Protein AF-A0A965PKG5-F1 (afdb_monomer)

Mean predicted aligned error: 12.5 Å

pLDDT: mean 90.23, std 9.36, range [43.97, 98.88]

Radius of gyration: 29.18 Å; Cα contacts (8 Å, |Δi|>4): 676; chains: 1; bounding box: 61×62×78 Å

Secondary structure (DSSP, 8-state):
------------SS-HHHHHHHHHHHHHTT--B--SPPPPPSSEEEEE--SGGGGGGHHHHHHHHHTT--EEEETTHHHHHHHTT---SEEEE----GGGGGG----TTSEEEEETTS-HHHHHHTTTSEEEEEEE--STT---STTS-EE---SSHHHHHHHHHHHTT--EEEEES---S-BTTB--TTS-BPPTTPPPEEEESSTTSPEEEE-HHHHHHHHHHHHHHHH-TT-EEEEESSSHHHHHHHHHHHHHHHHHHHHHHTTS----EEEE--S-TTSHHIIIIIIHHHTTTSEES-TTSSEEEEES--GGGHHHHHHHHHTTPEEEEE--S--TTSHHHHHHHHH-SEEE-S-HHHHTT-

Sequence (366 aa):
MSFLPLKVTGQCVADDNTLFEHMDAAIARGYPQVVHNQNTHTGPILLVASAPSVTEQIELIKKMQAAGAPVVAIKGAHDWLIDNGVIPDYALAIDPQEHRIAFYKPHKAVRYMIASQCHPAMFDNLEGCDVTIWHPYITKGQNRPTNVMLIGGGTTSGLRAISLFYVVGYRQFELFGFDSCNTGDTLRVNGDGLKDGDKLIEVRIDPDGETFHCNTAMALQAEHFQTYYDYLPDAVFNGHGHGLIQAIIRKREENMMTLGDLINTQAQQNDRVSFIHFGDHWSASWRYRAKIPAGDWATLNDFTAGTLVFAKPQAKELMDMAQAKARSARVIVDFCDDHFDWMHYAEALRIADVVTCPTQEMAKRI

Solvent-accessible surface area (backbone atoms only — not comparable to full-atom values): 20284 Å² total; per-residue (Å²): 136,84,88,72,84,86,79,70,88,85,77,73,96,62,55,71,67,60,35,48,53,21,27,54,58,45,57,74,70,66,57,54,63,54,48,69,74,44,71,74,50,87,61,52,36,36,43,32,33,31,21,58,52,31,74,84,38,53,69,58,52,51,53,44,41,76,73,69,31,51,34,31,19,35,40,53,20,36,49,57,33,44,77,71,75,41,80,40,51,28,34,40,50,62,57,59,49,68,89,62,42,77,34,54,79,77,52,79,82,28,35,34,47,33,29,24,32,21,24,66,65,46,56,64,67,43,65,96,45,50,53,34,33,35,40,65,56,84,57,92,86,68,74,72,75,70,95,47,42,66,46,52,67,61,91,43,65,67,46,35,46,53,43,51,44,41,38,63,10,42,34,35,38,38,35,32,12,54,22,44,41,54,64,79,61,46,56,26,72,76,69,49,52,72,57,95,86,68,68,70,44,84,44,58,91,43,100,86,49,69,78,37,45,12,44,70,69,27,46,36,38,52,54,50,54,61,53,45,60,73,77,39,72,79,52,46,76,44,58,54,67,71,32,50,42,28,50,52,45,51,52,50,51,52,51,50,50,52,50,48,49,54,57,52,63,30,65,62,87,40,93,46,39,11,28,34,58,92,66,54,87,82,40,64,62,34,40,69,55,26,54,59,74,27,59,92,82,32,43,71,66,44,89,81,38,29,28,39,36,29,30,51,76,50,69,80,47,50,60,57,50,51,53,35,48,74,31,73,24,47,36,31,35,29,48,77,68,89,62,71,86,39,70,51,49,55,50,43,59,74,68,35,78,41,78,48,59,91,44,74,76,57,58,76,77,109

Foldseek 3Di:
DDDDPQDADDDAPDDPVLLVVLLVLLVVVVAAEQFFFAAADPDEAEEAEFFPQLVVCLVVVVVVVVVVHAYEAEQQSQVVNVVSPHHGQEYEDDHQDPVSLVSDPDDQNYAYAYESSHHNVNVVSQPPHNYYYYYADRDPPDCPPDSGDHFYAAPDSSGSVVRVVVSHHYAEYEYGNLALADDPQAGGPSRDGDDPPQDWDWDAPDPPGDTGTHGSRSSRRLVRVVCCCVVRVSHHYHYDGHHSNNVVNVVVVVVVVVVVCLLVVLVPQDQAEEEEEDDDPVDPQCVPVHPVVCDVRHHYPPLPHLEYEDRCDDQVCLVSLVSSVSSNRAYEYENADQPCVDPSVVSSVVSHPHYHYDDPVSVVVD

Nearest PDB structures (foldseek):
  5mu5-assembly1_A  TM=6.353E-01  e=1.630E-09  Paramagnetospirillum magneticum AMB-1
  8sd5-assembly3_C  TM=6.600E-01  e=3.173E-06  Methanocaldococcus jannaschii
  8sd5-assembly1_A  TM=6.610E-01  e=1.377E-05  Methanocaldococcus jannaschii
  1c30-assembly1_A  TM=4.083E-01  e=2.645E-01  Escherichia coli
  8ofl-assembly1_A  TM=1.583E-01  e=3.938E+00  Listeria monocytogenes

Structure (mmCIF, N/CA/C/O backbone):
data_AF-A0A965PKG5-F1
#
_entry.id   AF-A0A965PKG5-F1
#
loop_
_atom_site.group_PDB
_atom_site.id
_atom_site.type_symbol
_atom_site.label_atom_id
_atom_site.label_alt_id
_atom_site.label_comp_id
_atom_site.label_asym_id
_atom_site.label_entity_id
_atom_site.label_seq_id
_atom_site.pdbx_PDB_ins_code
_atom_site.Cartn_x
_atom_site.Cartn_y
_atom_site.Cartn_z
_atom_site.occupancy
_atom_site.B_iso_or_equiv
_atom_site.auth_seq_id
_atom_site.auth_comp_id
_atom_site.auth_asym_id
_atom_site.auth_atom_id
_atom_site.pdbx_PDB_model_num
ATOM 1 N N . MET A 1 1 ? 10.517 -2.338 29.973 1.00 57.94 1 MET A N 1
ATOM 2 C CA . MET A 1 1 ? 11.006 -1.965 28.628 1.00 57.94 1 MET A CA 1
ATOM 3 C C . MET A 1 1 ? 10.206 -0.760 28.162 1.00 57.94 1 MET A C 1
ATOM 5 O O . MET A 1 1 ? 9.008 -0.742 28.409 1.00 57.94 1 MET A O 1
ATOM 9 N N . SER A 1 2 ? 10.842 0.256 27.580 1.00 73.38 2 SER A N 1
ATOM 10 C CA . SER A 1 2 ? 10.145 1.413 26.998 1.00 73.38 2 SER A CA 1
ATOM 11 C C . SER A 1 2 ? 9.912 1.170 25.510 1.00 73.38 2 SER A C 1
ATOM 13 O O . SER A 1 2 ? 10.877 0.943 24.782 1.00 73.38 2 SER A O 1
ATOM 15 N N . PHE A 1 3 ? 8.659 1.229 25.060 1.00 76.69 3 PHE A N 1
ATOM 16 C CA . PHE A 1 3 ? 8.340 1.225 23.634 1.00 76.69 3 PHE A CA 1
ATOM 17 C C . PHE A 1 3 ? 8.628 2.609 23.054 1.00 76.69 3 PHE A C 1
ATOM 19 O O . PHE A 1 3 ? 8.295 3.624 23.667 1.00 76.69 3 PHE A O 1
ATOM 26 N N . LEU A 1 4 ? 9.262 2.646 21.887 1.00 84.62 4 LEU A N 1
ATOM 27 C CA . LEU A 1 4 ? 9.499 3.871 21.133 1.00 84.62 4 LEU A CA 1
ATOM 28 C C . LEU A 1 4 ? 8.693 3.796 19.834 1.00 84.62 4 LEU A C 1
ATOM 30 O O . LEU A 1 4 ? 8.629 2.715 19.244 1.00 84.62 4 LEU A O 1
ATOM 34 N N . PRO A 1 5 ? 8.101 4.910 19.366 1.00 84.38 5 PRO A N 1
ATOM 35 C CA . PRO A 1 5 ? 7.512 4.953 18.036 1.00 84.38 5 PRO A CA 1
ATOM 36 C C . PRO A 1 5 ? 8.542 4.517 16.992 1.00 84.38 5 PRO A C 1
ATOM 38 O O . PRO A 1 5 ? 9.677 5.005 16.996 1.00 84.38 5 PRO A O 1
ATOM 41 N N . LEU A 1 6 ? 8.152 3.597 16.109 1.00 83.12 6 LEU A N 1
ATOM 42 C CA . LEU A 1 6 ? 9.004 3.183 15.003 1.00 83.12 6 LEU A CA 1
ATOM 43 C C . LEU A 1 6 ? 9.200 4.378 14.070 1.00 83.12 6 LEU A C 1
ATOM 45 O O . LEU A 1 6 ? 8.230 4.893 13.521 1.00 83.12 6 LEU A O 1
ATOM 49 N N . LYS A 1 7 ? 10.452 4.807 13.914 1.00 84.38 7 LYS A N 1
ATOM 50 C CA . LYS A 1 7 ? 10.837 5.847 12.967 1.00 84.38 7 LYS A CA 1
ATOM 51 C C . LYS A 1 7 ? 12.118 5.446 12.265 1.00 84.38 7 LYS A C 1
ATOM 53 O O . LYS A 1 7 ? 13.174 5.379 12.897 1.00 84.38 7 LYS A O 1
ATOM 58 N N . VAL A 1 8 ? 12.025 5.178 10.970 1.00 82.88 8 VAL A N 1
ATOM 59 C CA . VAL A 1 8 ? 13.152 4.749 10.147 1.00 82.88 8 VAL A CA 1
ATOM 60 C C . VAL A 1 8 ? 13.362 5.765 9.028 1.00 82.88 8 VAL A C 1
ATOM 62 O O . VAL A 1 8 ? 12.424 6.221 8.388 1.00 82.88 8 VAL A O 1
ATOM 65 N N . THR A 1 9 ? 14.617 6.122 8.761 1.00 82.12 9 THR A N 1
ATOM 66 C CA . THR A 1 9 ? 14.967 6.952 7.603 1.00 82.12 9 THR A CA 1
ATOM 67 C C . THR A 1 9 ? 15.702 6.082 6.598 1.00 82.12 9 THR A C 1
ATOM 69 O O . THR A 1 9 ? 16.783 5.574 6.889 1.00 82.12 9 THR A O 1
ATOM 72 N N . GLY A 1 10 ? 15.108 5.896 5.420 1.00 80.00 10 GLY A N 1
ATOM 73 C CA . GLY A 1 10 ? 15.742 5.206 4.300 1.00 80.00 10 GLY A CA 1
ATOM 74 C C . GLY A 1 10 ? 16.339 6.184 3.293 1.00 80.00 10 GLY A C 1
ATOM 75 O O . GLY A 1 10 ? 15.818 7.281 3.101 1.00 80.00 10 GLY A O 1
ATOM 76 N N . GLN A 1 11 ? 17.397 5.755 2.611 1.00 84.56 11 GLN A N 1
ATOM 77 C CA . GLN A 1 11 ? 17.950 6.426 1.437 1.00 84.56 11 GLN A CA 1
ATOM 78 C C . GLN A 1 11 ? 17.944 5.443 0.262 1.00 84.56 11 GLN A C 1
ATOM 80 O O . GLN A 1 11 ? 18.125 4.239 0.462 1.00 84.56 11 GLN A O 1
ATOM 85 N N . CYS A 1 12 ? 17.711 5.938 -0.956 1.00 86.81 12 CYS A N 1
ATOM 86 C CA . CYS A 1 12 ? 17.859 5.113 -2.152 1.00 86.81 12 CYS A CA 1
ATOM 87 C C . CYS A 1 12 ? 19.310 4.625 -2.283 1.00 86.81 12 CYS A C 1
ATOM 89 O O . CYS A 1 12 ? 20.252 5.317 -1.903 1.00 86.81 12 CYS A O 1
ATOM 91 N N . VAL A 1 13 ? 19.481 3.427 -2.838 1.00 90.12 13 VAL A N 1
ATOM 92 C CA . VAL A 1 13 ? 20.799 2.826 -3.089 1.00 90.12 13 VAL A CA 1
ATOM 93 C C . VAL A 1 13 ? 21.586 3.534 -4.195 1.00 90.12 13 VAL A C 1
ATOM 95 O O . VAL A 1 13 ? 22.804 3.407 -4.232 1.00 90.12 13 VAL A O 1
ATOM 98 N N . ALA A 1 14 ? 20.900 4.249 -5.090 1.00 93.38 14 ALA A N 1
ATOM 99 C CA . ALA A 1 14 ? 21.506 5.091 -6.115 1.00 93.38 14 ALA A CA 1
ATOM 100 C C . ALA A 1 14 ? 21.240 6.565 -5.793 1.00 93.38 14 ALA A C 1
ATOM 102 O O . ALA A 1 14 ? 20.186 6.900 -5.246 1.00 93.38 14 ALA A O 1
ATOM 103 N N . ASP A 1 15 ? 22.194 7.428 -6.130 1.00 95.31 15 ASP A N 1
ATOM 104 C CA . ASP A 1 15 ? 22.053 8.873 -5.987 1.00 95.31 15 ASP A CA 1
ATOM 105 C C . ASP A 1 15 ? 21.108 9.464 -7.046 1.00 95.31 15 ASP A C 1
ATOM 107 O O . ASP A 1 15 ? 20.856 8.865 -8.094 1.00 95.31 15 ASP A O 1
ATOM 111 N N . ASP A 1 16 ? 20.604 10.668 -6.773 1.00 95.25 16 ASP A N 1
ATOM 112 C CA . ASP A 1 16 ? 19.636 11.351 -7.630 1.00 95.25 16 ASP A CA 1
ATOM 113 C C . ASP A 1 16 ? 20.134 11.510 -9.077 1.00 95.25 16 ASP A C 1
ATOM 115 O O . ASP A 1 16 ? 19.340 11.332 -9.999 1.00 95.25 16 ASP A O 1
ATOM 119 N N . ASN A 1 17 ? 21.425 11.799 -9.312 1.00 95.56 17 ASN A N 1
ATOM 120 C CA . ASN A 1 17 ? 21.940 11.982 -10.675 1.00 95.56 17 ASN A CA 1
ATOM 121 C C . ASN A 1 17 ? 21.866 10.675 -11.460 1.00 95.56 17 ASN A C 1
ATOM 123 O O . ASN A 1 17 ? 21.313 10.675 -12.557 1.00 95.56 17 ASN A O 1
ATOM 127 N N . THR A 1 18 ? 22.313 9.569 -10.865 1.00 96.94 18 THR A N 1
ATOM 128 C CA . THR A 1 18 ? 22.196 8.232 -11.464 1.00 96.94 18 THR A CA 1
ATOM 129 C C . THR A 1 18 ? 20.735 7.895 -11.795 1.00 96.94 18 THR A C 1
ATOM 131 O O . THR A 1 18 ? 20.419 7.451 -12.900 1.00 96.94 18 THR A O 1
ATOM 134 N N . LEU A 1 19 ? 19.805 8.146 -10.864 1.00 96.62 19 LEU A N 1
ATOM 135 C CA . LEU A 1 19 ? 18.374 7.883 -11.079 1.00 96.62 19 LEU A CA 1
ATOM 136 C C . LEU A 1 19 ? 17.797 8.702 -12.236 1.00 96.62 19 LEU A C 1
ATOM 138 O O . LEU A 1 19 ? 16.950 8.217 -12.992 1.00 96.62 19 LEU A O 1
ATOM 142 N N . PHE A 1 20 ? 18.244 9.946 -12.374 1.00 96.69 20 PHE A N 1
ATOM 143 C CA . PHE A 1 20 ? 17.817 10.803 -13.461 1.00 96.69 20 PHE A CA 1
ATOM 144 C C . PHE A 1 20 ? 18.450 10.440 -14.808 1.00 96.69 20 PHE A C 1
ATOM 146 O O . PHE A 1 20 ? 17.759 10.501 -15.819 1.00 96.69 20 PHE A O 1
ATOM 153 N N . GLU A 1 21 ? 19.714 10.022 -14.843 1.00 97.06 21 GLU A N 1
ATOM 154 C CA . GLU A 1 21 ? 20.348 9.513 -16.066 1.00 97.06 21 GLU A CA 1
ATOM 155 C C . GLU A 1 21 ? 19.611 8.275 -16.591 1.00 97.06 21 GLU A C 1
ATOM 157 O O . GLU A 1 21 ? 19.322 8.173 -17.785 1.00 97.06 21 GLU A O 1
ATOM 162 N N . HIS A 1 22 ? 19.215 7.367 -15.694 1.00 97.69 22 HIS A N 1
ATOM 163 C CA . HIS A 1 22 ? 18.361 6.232 -16.043 1.00 97.69 22 HIS A CA 1
ATOM 164 C C . HIS A 1 22 ? 17.000 6.678 -16.587 1.00 97.69 22 HIS A C 1
ATOM 166 O O . HIS A 1 22 ? 16.544 6.156 -17.604 1.00 97.69 22 HIS A O 1
ATOM 172 N N . MET A 1 23 ? 16.375 7.673 -15.947 1.00 97.50 23 MET A N 1
ATOM 173 C CA . MET A 1 23 ? 15.109 8.253 -16.400 1.00 97.50 23 MET A CA 1
ATOM 174 C C . MET A 1 23 ? 15.207 8.811 -17.819 1.00 97.50 23 MET A C 1
ATOM 176 O O . MET A 1 23 ? 14.359 8.484 -18.650 1.00 97.50 23 MET A O 1
ATOM 180 N N . ASP A 1 24 ? 16.244 9.593 -18.107 1.00 96.56 24 ASP A N 1
ATOM 181 C CA . ASP A 1 24 ? 16.476 10.168 -19.430 1.00 96.56 24 ASP A CA 1
ATOM 182 C C . ASP A 1 24 ? 16.722 9.054 -20.472 1.00 96.56 24 ASP A C 1
ATOM 184 O O . ASP A 1 24 ? 16.142 9.073 -21.562 1.00 96.56 24 ASP A O 1
ATOM 188 N N . ALA A 1 25 ? 17.483 8.013 -20.111 1.00 97.38 25 ALA A N 1
ATOM 189 C CA . ALA A 1 25 ? 17.714 6.846 -20.964 1.00 97.38 25 ALA A CA 1
ATOM 190 C C . ALA A 1 25 ? 16.441 6.018 -21.229 1.00 97.38 25 ALA A C 1
ATOM 192 O O . ALA A 1 25 ? 16.268 5.486 -22.329 1.00 97.38 25 ALA A O 1
ATOM 193 N N . ALA A 1 26 ? 15.544 5.882 -20.251 1.00 97.44 26 ALA A N 1
ATOM 194 C CA . ALA A 1 26 ? 14.266 5.191 -20.418 1.00 97.44 26 ALA A CA 1
ATOM 195 C C . ALA A 1 26 ? 13.325 5.968 -21.351 1.00 97.44 26 ALA A C 1
ATOM 197 O O . ALA A 1 26 ? 12.697 5.379 -22.230 1.00 97.44 26 ALA A O 1
ATOM 198 N N . ILE A 1 27 ? 13.267 7.295 -21.206 1.00 96.75 27 ILE A N 1
ATOM 199 C CA . ILE A 1 27 ? 12.453 8.176 -22.057 1.00 96.75 27 ILE A CA 1
ATOM 200 C C . ILE A 1 27 ? 12.937 8.135 -23.507 1.00 96.75 27 ILE A C 1
ATOM 202 O O . ILE A 1 27 ? 12.117 8.042 -24.422 1.00 96.75 27 ILE A O 1
ATOM 206 N N . ALA A 1 28 ? 14.255 8.139 -23.726 1.00 97.31 28 ALA A N 1
ATOM 207 C CA . ALA A 1 28 ? 14.852 8.081 -25.060 1.00 97.31 28 ALA A CA 1
ATOM 208 C C . ALA A 1 28 ? 14.466 6.818 -25.857 1.00 97.31 28 ALA A C 1
ATOM 210 O O . ALA A 1 28 ? 14.543 6.829 -27.084 1.00 97.31 28 ALA A O 1
ATOM 211 N N . ARG A 1 29 ? 14.013 5.749 -25.185 1.00 97.00 29 ARG A N 1
ATOM 212 C CA . ARG A 1 29 ? 13.526 4.517 -25.833 1.00 97.00 29 ARG A CA 1
ATOM 213 C C . ARG A 1 29 ? 12.118 4.646 -26.427 1.00 97.00 29 ARG A C 1
ATOM 215 O O . ARG A 1 29 ? 11.713 3.781 -27.194 1.00 97.00 29 ARG A O 1
ATOM 222 N N . GLY A 1 30 ? 11.374 5.708 -26.107 1.00 96.19 30 GLY A N 1
ATOM 223 C CA . GLY A 1 30 ? 10.089 6.010 -26.748 1.00 96.19 30 GLY A CA 1
ATOM 224 C C . GLY A 1 30 ? 8.911 5.127 -26.319 1.00 96.19 30 GLY A C 1
ATOM 225 O O . GLY A 1 30 ? 7.927 5.038 -27.051 1.00 96.19 30 GLY A O 1
ATOM 226 N N . TYR A 1 31 ? 8.985 4.479 -25.152 1.00 97.25 31 TYR A N 1
ATOM 227 C CA . TYR A 1 31 ? 7.863 3.702 -24.619 1.00 97.25 31 TYR A CA 1
ATOM 228 C C . TYR A 1 31 ? 6.647 4.586 -24.287 1.00 97.25 31 TYR A C 1
ATOM 230 O O . TYR A 1 31 ? 6.818 5.752 -23.909 1.00 97.25 31 TYR A O 1
ATOM 238 N N . PRO A 1 32 ? 5.418 4.032 -24.352 1.00 96.50 32 PRO A N 1
ATOM 239 C CA . PRO A 1 32 ? 4.236 4.639 -23.746 1.00 96.50 32 PRO A CA 1
ATOM 240 C C . PRO A 1 32 ? 4.487 5.052 -22.293 1.00 96.50 32 PRO A C 1
ATOM 242 O O . PRO A 1 32 ? 5.186 4.355 -21.558 1.00 96.50 32 PRO A O 1
ATOM 245 N N . GLN A 1 33 ? 3.899 6.173 -21.872 1.00 96.38 33 GLN A N 1
ATOM 246 C CA . GLN A 1 33 ? 4.124 6.754 -20.546 1.00 96.38 33 GLN A CA 1
ATOM 247 C C . GLN A 1 33 ? 2.807 6.949 -19.793 1.00 96.38 33 GLN A C 1
ATOM 249 O O . GLN A 1 33 ? 1.786 7.308 -20.386 1.00 96.38 33 GLN A O 1
ATOM 254 N N . VAL A 1 34 ? 2.838 6.789 -18.470 1.00 95.31 34 VAL A N 1
ATOM 255 C CA . VAL A 1 34 ? 1.739 7.218 -17.593 1.00 95.31 34 VAL A CA 1
ATOM 256 C C . VAL A 1 34 ? 1.795 8.738 -17.440 1.00 95.31 34 VAL A C 1
ATOM 258 O O . VAL A 1 34 ? 2.600 9.279 -16.686 1.00 95.31 34 VAL A O 1
ATOM 261 N N . VAL A 1 35 ? 0.944 9.431 -18.193 1.00 90.69 35 VAL A N 1
ATOM 262 C CA . VAL A 1 35 ? 0.977 10.898 -18.325 1.00 90.69 35 VAL A CA 1
ATOM 263 C C . VAL A 1 35 ? 0.005 11.638 -17.402 1.00 90.69 35 VAL A C 1
ATOM 265 O O . VAL A 1 35 ? 0.299 12.757 -16.993 1.00 90.69 35 VAL A O 1
ATOM 268 N N . HIS A 1 36 ? -1.136 11.038 -17.060 1.00 87.88 36 HIS A N 1
ATOM 269 C CA . HIS A 1 36 ? -2.169 11.628 -16.203 1.00 87.88 36 HIS A CA 1
ATOM 270 C C . HIS A 1 36 ? -2.866 10.555 -15.361 1.00 87.88 36 HIS A C 1
ATOM 272 O O . HIS A 1 36 ? -2.755 9.360 -15.642 1.00 87.88 36 HIS A O 1
ATOM 278 N N . ASN A 1 37 ? -3.592 10.994 -14.332 1.00 87.19 37 ASN A N 1
ATOM 279 C CA . ASN A 1 37 ? -4.455 10.124 -13.545 1.00 87.19 37 ASN A CA 1
ATOM 280 C C . ASN A 1 37 ? -5.635 9.642 -14.390 1.00 87.19 37 ASN A C 1
ATOM 282 O O . ASN A 1 37 ? -6.224 10.407 -15.150 1.00 87.19 37 ASN A O 1
ATOM 286 N N . GLN A 1 38 ? -5.990 8.376 -14.237 1.00 90.31 38 GLN A N 1
ATOM 287 C CA . GLN A 1 38 ? -7.109 7.783 -14.955 1.00 90.31 38 GLN A CA 1
ATOM 288 C C . GLN A 1 38 ? -8.391 7.842 -14.123 1.00 90.31 38 GLN A C 1
ATOM 290 O O . GLN A 1 38 ? -8.366 8.039 -12.904 1.00 90.31 38 GLN A O 1
ATOM 295 N N . ASN A 1 39 ? -9.524 7.685 -14.809 1.00 89.88 39 ASN A N 1
ATOM 296 C CA . ASN A 1 39 ? -10.824 7.558 -14.161 1.00 89.88 39 ASN A CA 1
ATOM 297 C C . ASN A 1 39 ? -10.855 6.324 -13.262 1.00 89.88 39 ASN A C 1
ATOM 299 O O . ASN A 1 39 ? -10.178 5.331 -13.519 1.00 89.88 39 ASN A O 1
ATOM 303 N N . THR A 1 40 ? -11.686 6.384 -12.229 1.00 91.81 40 THR A N 1
ATOM 304 C CA . THR A 1 40 ? -11.819 5.306 -11.259 1.00 91.81 40 THR A CA 1
ATOM 305 C C . THR A 1 40 ? -12.294 4.009 -11.913 1.00 91.81 40 THR A C 1
ATOM 307 O O . THR A 1 40 ? -13.265 3.998 -12.673 1.00 91.81 40 THR A O 1
ATOM 310 N N . HIS A 1 41 ? -11.626 2.909 -11.582 1.00 88.44 41 HIS A N 1
ATOM 311 C CA . HIS A 1 41 ? -12.029 1.559 -11.951 1.00 88.44 41 HIS A CA 1
ATOM 312 C C . HIS A 1 41 ? -12.980 0.972 -10.908 1.00 88.44 41 HIS A C 1
ATOM 314 O O . HIS A 1 41 ? -12.870 1.242 -9.712 1.00 88.44 41 HIS A O 1
ATOM 320 N N . THR A 1 42 ? -13.903 0.127 -11.364 1.00 90.06 42 THR A N 1
ATOM 321 C CA . THR A 1 42 ? -14.729 -0.706 -10.488 1.00 90.06 42 THR A CA 1
ATOM 322 C C . THR A 1 42 ? -14.045 -2.045 -10.244 1.00 90.06 42 THR A C 1
ATOM 324 O O . THR A 1 42 ? -13.656 -2.708 -11.204 1.00 90.06 42 THR A O 1
ATOM 327 N N . GLY A 1 43 ? -13.986 -2.475 -8.986 1.00 94.00 43 GLY A N 1
ATOM 328 C CA . GLY A 1 43 ? -13.445 -3.777 -8.595 1.00 94.00 43 GLY A CA 1
ATOM 329 C C . GLY A 1 43 ? -11.994 -3.737 -8.096 1.00 94.00 43 GLY A C 1
ATOM 330 O O . GLY A 1 43 ? -11.347 -2.684 -8.126 1.00 94.00 43 GLY A O 1
ATOM 331 N N . PRO A 1 44 ? -11.501 -4.880 -7.588 1.00 98.00 44 PRO A N 1
ATOM 332 C CA . PRO A 1 44 ? -10.178 -4.985 -6.990 1.00 98.00 44 PRO A CA 1
ATOM 333 C C . PRO A 1 44 ? -9.054 -5.095 -8.019 1.00 98.00 44 PRO A C 1
ATOM 335 O O . PRO A 1 44 ? -9.243 -5.598 -9.127 1.00 98.00 44 PRO A O 1
ATOM 338 N N . ILE A 1 45 ? -7.854 -4.724 -7.576 1.00 98.75 45 ILE A N 1
ATOM 339 C CA . ILE A 1 45 ? -6.591 -5.147 -8.177 1.00 98.75 45 ILE A CA 1
ATOM 340 C C . ILE A 1 45 ? -5.763 -5.939 -7.167 1.00 98.75 45 ILE A C 1
ATOM 342 O O . ILE A 1 45 ? -5.680 -5.576 -5.991 1.00 98.75 45 ILE A O 1
ATOM 346 N N . LEU A 1 46 ? -5.139 -7.020 -7.632 1.00 98.81 46 LEU A N 1
ATOM 347 C CA . LEU A 1 46 ? -4.286 -7.871 -6.815 1.00 98.81 46 LEU A CA 1
ATOM 348 C C . LEU A 1 46 ? -2.841 -7.413 -6.950 1.00 98.81 46 LEU A C 1
ATOM 350 O O . LEU A 1 46 ? -2.241 -7.535 -8.016 1.00 98.81 46 LEU A O 1
ATOM 354 N N . LEU A 1 47 ? -2.266 -6.917 -5.860 1.00 98.75 47 LEU A N 1
ATOM 355 C CA . LEU A 1 47 ? -0.845 -6.614 -5.781 1.00 98.75 47 LEU A CA 1
ATOM 356 C C . LEU A 1 47 ? -0.135 -7.792 -5.124 1.00 98.75 47 LEU A C 1
ATOM 358 O O . LEU A 1 47 ? -0.313 -8.046 -3.933 1.00 98.75 47 LEU A O 1
ATOM 362 N N . VAL A 1 48 ? 0.687 -8.498 -5.897 1.00 98.62 48 VAL A N 1
ATOM 363 C CA . VAL A 1 48 ? 1.399 -9.688 -5.434 1.00 98.62 48 VAL A CA 1
ATOM 364 C C . VAL A 1 48 ? 2.880 -9.372 -5.277 1.00 98.62 48 VAL A C 1
ATOM 366 O O . VAL A 1 48 ? 3.620 -9.214 -6.250 1.00 98.62 48 VAL A O 1
ATOM 369 N N . ALA A 1 49 ? 3.311 -9.257 -4.027 1.00 96.81 49 ALA A N 1
ATOM 370 C CA . ALA A 1 49 ? 4.703 -9.153 -3.629 1.00 96.81 49 ALA A CA 1
ATOM 371 C C . ALA A 1 49 ? 5.287 -10.538 -3.303 1.00 96.81 49 ALA A C 1
ATOM 373 O O . ALA A 1 49 ? 4.621 -11.565 -3.378 1.00 96.81 49 ALA A O 1
ATOM 374 N N . SER A 1 50 ? 6.587 -10.572 -3.016 1.00 93.81 50 SER A N 1
ATOM 375 C CA . SER A 1 50 ? 7.366 -11.810 -3.019 1.00 93.81 50 SER A CA 1
ATOM 376 C C . SER A 1 50 ? 7.606 -12.411 -1.632 1.00 93.81 50 SER A C 1
ATOM 378 O O . SER A 1 50 ? 8.520 -13.221 -1.523 1.00 93.81 50 SER A O 1
ATOM 380 N N . ALA A 1 51 ? 6.932 -11.966 -0.567 1.00 94.00 51 ALA A N 1
ATOM 381 C CA . ALA A 1 51 ? 7.181 -12.497 0.777 1.00 94.00 51 ALA A CA 1
ATOM 382 C C . ALA A 1 51 ? 6.591 -13.916 0.950 1.00 94.00 51 ALA A C 1
ATOM 384 O O . ALA A 1 51 ? 5.669 -14.267 0.211 1.00 94.00 51 ALA A O 1
ATOM 385 N N . PRO A 1 52 ? 7.111 -14.746 1.877 1.00 90.88 52 PRO A N 1
ATOM 386 C CA . PRO A 1 52 ? 6.795 -16.176 1.947 1.00 90.88 52 PRO A CA 1
ATOM 387 C C . PRO A 1 52 ? 5.307 -16.511 2.095 1.00 90.88 52 PRO A C 1
ATOM 389 O O . PRO A 1 52 ? 4.869 -17.527 1.547 1.00 90.88 52 PRO A O 1
ATOM 392 N N . SER A 1 53 ? 4.518 -15.662 2.769 1.00 93.69 53 SER A N 1
ATOM 393 C CA . SER A 1 53 ? 3.090 -15.934 3.003 1.00 93.69 53 SER A CA 1
ATOM 394 C C . SER A 1 53 ? 2.273 -16.100 1.715 1.00 93.69 53 SER A C 1
ATOM 396 O O . SER A 1 53 ? 1.236 -16.762 1.721 1.00 93.69 53 SER A O 1
ATOM 398 N N . VAL A 1 54 ? 2.753 -15.557 0.588 1.00 95.31 54 VAL A N 1
ATOM 399 C CA . VAL A 1 54 ? 2.073 -15.656 -0.714 1.00 95.31 54 VAL A CA 1
ATOM 400 C C . VAL A 1 54 ? 1.918 -17.101 -1.192 1.00 95.31 54 VAL A C 1
ATOM 402 O O . VAL A 1 54 ? 0.992 -17.415 -1.940 1.00 95.31 54 VAL A O 1
ATOM 405 N N . THR A 1 55 ? 2.794 -18.003 -0.740 1.00 94.00 55 THR A N 1
ATOM 406 C CA . THR A 1 55 ? 2.777 -19.413 -1.154 1.00 94.00 55 THR A CA 1
ATOM 407 C C . THR A 1 55 ? 1.493 -20.135 -0.757 1.00 94.00 55 THR A C 1
ATOM 409 O O . THR A 1 55 ? 1.006 -20.981 -1.504 1.00 94.00 55 THR A O 1
ATOM 412 N N . GLU A 1 56 ? 0.879 -19.733 0.354 1.00 95.00 56 GLU A N 1
ATOM 413 C CA . GLU A 1 56 ? -0.381 -20.294 0.853 1.00 95.00 56 GLU A CA 1
ATOM 414 C C . GLU A 1 56 ? -1.617 -19.697 0.153 1.00 95.00 56 GLU A C 1
ATOM 416 O O . GLU A 1 56 ? -2.749 -20.100 0.414 1.00 95.00 56 GLU A O 1
ATOM 421 N N . GLN A 1 57 ? -1.419 -18.726 -0.744 1.00 96.75 57 GLN A N 1
ATOM 422 C CA . GLN A 1 57 ? -2.483 -17.876 -1.287 1.00 96.75 57 GLN A CA 1
ATOM 423 C C . GLN A 1 57 ? -2.708 -18.065 -2.789 1.00 96.75 57 GLN A C 1
ATOM 425 O O . GLN A 1 57 ? -3.607 -17.445 -3.359 1.00 96.75 57 GLN A O 1
ATOM 430 N N . ILE A 1 58 ? -1.928 -18.931 -3.442 1.00 97.94 58 ILE A N 1
ATOM 431 C CA . ILE A 1 58 ? -1.947 -19.089 -4.901 1.00 97.94 58 ILE A CA 1
ATOM 432 C C . ILE A 1 58 ? -3.334 -19.442 -5.456 1.00 97.94 58 ILE A C 1
ATOM 434 O O . ILE A 1 58 ? -3.760 -18.887 -6.468 1.00 97.94 58 ILE A O 1
ATOM 438 N N . GLU A 1 59 ? -4.082 -20.308 -4.773 1.00 98.31 59 GLU A N 1
ATOM 439 C CA . GLU A 1 59 ? -5.422 -20.710 -5.215 1.00 98.31 59 GLU A CA 1
ATOM 440 C C . GLU A 1 59 ? -6.445 -19.576 -5.068 1.00 98.31 59 GLU A C 1
ATOM 442 O O . GLU A 1 59 ? -7.339 -19.430 -5.905 1.00 98.31 59 GLU A O 1
ATOM 447 N N . LEU A 1 60 ? -6.289 -18.714 -4.056 1.00 98.44 60 LEU A N 1
ATOM 448 C CA . LEU A 1 60 ? -7.112 -17.514 -3.917 1.00 98.44 60 LEU A CA 1
ATOM 449 C C . LEU A 1 60 ? -6.796 -16.501 -5.026 1.00 98.44 60 LEU A C 1
ATOM 451 O O . LEU A 1 60 ? -7.725 -15.973 -5.636 1.00 98.44 60 LEU A O 1
ATOM 455 N N . ILE A 1 61 ? -5.513 -16.297 -5.343 1.00 98.75 61 ILE A N 1
ATOM 456 C CA . ILE A 1 61 ? -5.078 -15.434 -6.453 1.00 98.75 61 ILE A CA 1
ATOM 457 C C . ILE A 1 61 ? -5.695 -15.919 -7.771 1.00 98.75 61 ILE A C 1
ATOM 459 O O . ILE A 1 61 ? -6.345 -15.133 -8.461 1.00 98.75 61 ILE A O 1
ATOM 463 N N . LYS A 1 62 ? -5.585 -17.218 -8.089 1.00 98.75 62 LYS A N 1
ATOM 464 C CA . LYS A 1 62 ? -6.208 -17.820 -9.284 1.00 98.75 62 LYS A CA 1
ATOM 465 C C . LYS A 1 62 ? -7.714 -17.590 -9.322 1.00 98.75 62 LYS A C 1
ATOM 467 O O . LYS A 1 62 ? -8.255 -17.200 -10.354 1.00 98.75 62 LYS A O 1
ATOM 472 N N . LYS A 1 63 ? -8.401 -17.813 -8.198 1.00 98.62 63 LYS A N 1
ATOM 473 C CA . LYS A 1 63 ? -9.853 -17.627 -8.091 1.00 98.62 63 LYS A CA 1
ATOM 474 C C . LYS A 1 63 ? -10.261 -16.178 -8.360 1.00 98.62 63 LYS A C 1
ATOM 476 O O . LYS A 1 63 ? -11.232 -15.945 -9.075 1.00 98.62 63 LYS A O 1
ATOM 481 N N . MET A 1 64 ? -9.549 -15.215 -7.784 1.00 98.62 64 MET A N 1
ATOM 482 C CA . MET A 1 64 ? -9.849 -13.792 -7.953 1.00 98.62 64 MET A CA 1
ATOM 483 C C . MET A 1 64 ? -9.516 -13.304 -9.365 1.00 98.62 64 MET A C 1
ATOM 485 O O . MET A 1 64 ? -10.314 -12.574 -9.951 1.00 98.62 64 MET A O 1
ATOM 489 N N . GLN A 1 65 ? -8.411 -13.776 -9.950 1.00 98.56 65 GLN A N 1
ATOM 490 C CA . GLN A 1 65 ? -8.085 -13.491 -11.346 1.00 98.56 65 GLN A CA 1
ATOM 491 C C . GLN A 1 65 ? -9.138 -14.064 -12.301 1.00 98.56 65 GLN A C 1
ATOM 493 O O . GLN A 1 65 ? -9.617 -13.361 -13.186 1.00 98.56 65 GLN A O 1
ATOM 498 N N . ALA A 1 66 ? -9.581 -15.306 -12.084 1.00 98.19 66 ALA A N 1
ATOM 499 C CA . ALA A 1 66 ? -10.659 -15.917 -12.863 1.00 98.19 66 ALA A CA 1
ATOM 500 C C . ALA A 1 66 ? -12.001 -15.170 -12.722 1.00 98.19 66 ALA A C 1
ATOM 502 O O . ALA A 1 66 ? -12.836 -15.232 -13.622 1.00 98.19 66 ALA A O 1
ATOM 503 N N . ALA A 1 67 ? -12.201 -14.442 -11.619 1.00 97.94 67 ALA A N 1
ATOM 504 C CA . ALA A 1 67 ? -13.343 -13.553 -11.417 1.00 97.94 67 ALA A CA 1
ATOM 505 C C . ALA A 1 67 ? -13.180 -12.170 -12.087 1.00 97.94 67 ALA A C 1
ATOM 507 O O . ALA A 1 67 ? -14.074 -11.333 -11.974 1.00 97.94 67 ALA A O 1
ATOM 508 N N . GLY A 1 68 ? -12.072 -11.931 -12.797 1.00 97.62 68 GLY A N 1
ATOM 509 C CA . GLY A 1 68 ? -11.816 -10.722 -13.583 1.00 97.62 68 GLY A CA 1
ATOM 510 C C . GLY A 1 68 ? -10.958 -9.662 -12.890 1.00 97.62 68 GLY A C 1
ATOM 511 O O . GLY A 1 68 ? -10.815 -8.571 -13.436 1.00 97.62 68 GLY A O 1
ATOM 512 N N . ALA A 1 69 ? -10.400 -9.945 -11.710 1.00 98.38 69 ALA A N 1
ATOM 513 C CA . ALA A 1 69 ? -9.530 -9.005 -11.008 1.00 98.38 69 ALA A CA 1
ATOM 514 C C . ALA A 1 69 ? -8.093 -9.047 -11.573 1.00 98.38 69 ALA A C 1
ATOM 516 O O . ALA A 1 69 ? -7.480 -10.118 -11.551 1.00 98.38 69 ALA A O 1
ATOM 517 N N . PRO A 1 70 ? -7.520 -7.924 -12.044 1.00 98.62 70 PRO A N 1
ATOM 518 C CA . PRO A 1 70 ? -6.174 -7.928 -12.612 1.00 98.62 70 PRO A CA 1
ATOM 519 C C . PRO A 1 70 ? -5.096 -8.233 -11.571 1.00 98.62 70 PRO A C 1
ATOM 521 O O . PRO A 1 70 ? -5.178 -7.787 -10.423 1.00 98.62 70 PRO A O 1
ATOM 524 N N . VAL A 1 71 ? -4.056 -8.952 -11.991 1.00 98.88 71 VAL A N 1
ATOM 525 C CA . VAL A 1 71 ? -2.921 -9.346 -11.149 1.00 98.88 71 VAL A CA 1
ATOM 526 C C . VAL A 1 71 ? -1.676 -8.545 -11.515 1.00 98.88 71 VAL A C 1
ATOM 528 O O . VAL A 1 71 ? -1.241 -8.516 -12.666 1.00 98.88 71 VAL A O 1
ATOM 531 N N . VAL A 1 72 ? -1.061 -7.933 -10.507 1.00 98.81 72 VAL A N 1
ATOM 532 C CA . VAL A 1 72 ? 0.207 -7.211 -10.611 1.00 98.81 72 VAL A CA 1
ATOM 533 C C . VAL A 1 72 ? 1.293 -8.004 -9.901 1.00 98.81 72 VAL A C 1
ATOM 535 O O . VAL A 1 72 ? 1.309 -8.101 -8.674 1.00 98.81 72 VAL A O 1
ATOM 538 N N . ALA A 1 73 ? 2.251 -8.512 -10.666 1.00 98.19 73 ALA A N 1
ATOM 539 C CA . ALA A 1 73 ? 3.469 -9.090 -10.130 1.00 98.19 73 ALA A CA 1
ATOM 540 C C . ALA A 1 73 ? 4.477 -7.998 -9.748 1.00 98.19 73 ALA A C 1
ATOM 542 O O . ALA A 1 73 ? 4.914 -7.206 -10.586 1.00 98.19 73 ALA A O 1
ATOM 543 N N . ILE A 1 74 ? 4.908 -7.968 -8.489 1.00 96.88 74 ILE A N 1
ATOM 544 C CA . ILE A 1 74 ? 5.917 -7.019 -8.015 1.00 96.88 74 ILE A CA 1
ATOM 545 C C . ILE A 1 74 ? 7.269 -7.732 -7.940 1.00 96.88 74 ILE A C 1
ATOM 547 O O . ILE A 1 74 ? 7.527 -8.522 -7.026 1.00 96.88 74 ILE A O 1
ATOM 551 N N . LYS A 1 75 ? 8.162 -7.411 -8.884 1.00 93.06 75 LYS A N 1
ATOM 552 C CA . LYS A 1 75 ? 9.539 -7.932 -8.953 1.00 93.06 75 LYS A CA 1
ATOM 553 C C . LYS A 1 75 ? 9.602 -9.459 -8.838 1.00 93.06 75 LYS A C 1
ATOM 555 O O . LYS A 1 75 ? 9.076 -10.156 -9.694 1.00 93.06 75 LYS A O 1
ATOM 560 N N . GLY A 1 76 ? 10.207 -9.978 -7.765 1.00 90.81 76 GLY A N 1
ATOM 561 C CA . GLY A 1 76 ? 10.441 -11.407 -7.546 1.00 90.81 76 GLY A CA 1
ATOM 562 C C . GLY A 1 76 ? 9.183 -12.275 -7.440 1.00 90.81 76 GLY A C 1
ATOM 563 O O . GLY A 1 76 ? 9.317 -13.488 -7.377 1.00 90.81 76 GLY A O 1
ATOM 564 N N . ALA A 1 77 ? 7.980 -11.692 -7.424 1.00 95.25 77 ALA A N 1
ATOM 565 C CA . ALA A 1 77 ? 6.736 -12.451 -7.546 1.00 95.25 77 ALA A CA 1
ATOM 566 C C . ALA A 1 77 ? 6.419 -12.880 -8.992 1.00 95.25 77 ALA A C 1
ATOM 568 O O . ALA A 1 77 ? 5.621 -13.787 -9.183 1.00 95.25 77 ALA A O 1
ATOM 569 N N . HIS A 1 78 ? 7.018 -12.243 -10.005 1.00 96.25 78 HIS A N 1
ATOM 570 C CA . HIS A 1 78 ? 6.677 -12.449 -11.418 1.00 96.25 78 HIS A CA 1
ATOM 571 C C . HIS A 1 78 ? 6.879 -13.886 -11.887 1.00 96.25 78 HIS A C 1
ATOM 573 O O . HIS A 1 78 ? 5.912 -14.553 -12.248 1.00 96.25 78 HIS A O 1
ATOM 579 N N . ASP A 1 79 ? 8.120 -14.370 -11.852 1.00 94.56 79 ASP A N 1
ATOM 580 C CA . ASP A 1 79 ? 8.429 -15.721 -12.317 1.00 94.56 79 ASP A CA 1
ATOM 581 C C . ASP A 1 79 ? 7.732 -16.769 -11.443 1.00 94.56 79 ASP A C 1
ATOM 583 O O . ASP A 1 79 ? 7.180 -17.732 -11.962 1.00 94.56 79 ASP A O 1
ATOM 587 N N . TRP A 1 80 ? 7.657 -16.529 -10.128 1.00 95.75 80 TRP A N 1
ATOM 588 C CA . TRP A 1 80 ? 6.961 -17.417 -9.198 1.00 95.75 80 TRP A CA 1
ATOM 589 C C . TRP A 1 80 ? 5.471 -17.573 -9.535 1.00 95.75 80 TRP A C 1
ATOM 591 O O . TRP A 1 80 ? 4.959 -18.691 -9.512 1.00 95.75 80 TRP A O 1
ATOM 601 N N . LEU A 1 81 ? 4.769 -16.487 -9.880 1.00 97.88 81 LEU A N 1
ATOM 602 C CA . LEU A 1 81 ? 3.366 -16.554 -10.298 1.00 97.88 81 LEU A CA 1
ATOM 603 C C . LEU A 1 81 ? 3.204 -17.385 -11.574 1.00 97.88 81 LEU A C 1
ATOM 605 O O . LEU A 1 81 ? 2.357 -18.281 -11.612 1.00 97.88 81 LEU A O 1
ATOM 609 N N . ILE A 1 82 ? 4.044 -17.132 -12.582 1.00 97.56 82 ILE A N 1
ATOM 610 C CA . ILE A 1 82 ? 3.997 -17.840 -13.868 1.00 97.56 82 ILE A CA 1
ATOM 611 C C . ILE A 1 82 ? 4.272 -19.333 -13.669 1.00 97.56 82 ILE A C 1
ATOM 613 O O . ILE A 1 82 ? 3.505 -20.164 -14.157 1.00 97.56 82 ILE A O 1
ATOM 617 N N . ASP A 1 83 ? 5.302 -19.675 -12.893 1.00 96.38 83 ASP A N 1
ATOM 618 C CA . ASP A 1 83 ? 5.667 -21.058 -12.569 1.00 96.38 83 ASP A CA 1
ATOM 619 C C . ASP A 1 83 ? 4.539 -21.792 -11.813 1.00 96.38 83 ASP A C 1
ATOM 621 O O . ASP A 1 83 ? 4.422 -23.015 -11.893 1.00 96.38 83 ASP A O 1
ATOM 625 N N . ASN A 1 84 ? 3.658 -21.052 -11.130 1.00 97.69 84 ASN A N 1
ATOM 626 C CA . ASN A 1 84 ? 2.487 -21.578 -10.425 1.00 97.69 84 ASN A CA 1
ATOM 627 C C . ASN A 1 84 ? 1.165 -21.445 -11.211 1.00 97.69 84 ASN A C 1
ATOM 629 O O . ASN A 1 84 ? 0.077 -21.659 -10.658 1.00 97.69 84 ASN A O 1
ATOM 633 N N . GLY A 1 85 ? 1.239 -21.141 -12.509 1.00 97.75 85 GLY A N 1
ATOM 634 C CA . GLY A 1 85 ? 0.092 -21.121 -13.418 1.00 97.75 85 GLY A CA 1
ATOM 635 C C . GLY A 1 85 ? -0.751 -19.846 -13.363 1.00 97.75 85 GLY A C 1
ATOM 636 O O . GLY A 1 85 ? -1.909 -19.876 -13.773 1.00 97.75 85 GLY A O 1
ATOM 637 N N . VAL A 1 86 ? -0.196 -18.741 -12.860 1.00 98.56 86 VAL A N 1
ATOM 638 C CA . VAL A 1 86 ? -0.813 -17.408 -12.876 1.00 98.56 86 VAL A CA 1
ATOM 639 C C . VAL A 1 86 ? 0.011 -16.505 -13.786 1.00 98.56 86 VAL A C 1
ATOM 641 O O . VAL A 1 86 ? 1.117 -16.100 -13.440 1.00 98.56 86 VAL A O 1
ATOM 644 N N . ILE A 1 87 ? -0.525 -16.165 -14.956 1.00 98.44 87 ILE A N 1
ATOM 645 C CA . ILE A 1 87 ? 0.092 -15.153 -15.820 1.00 98.44 87 ILE A CA 1
ATOM 646 C C . ILE A 1 87 ? -0.387 -13.787 -15.321 1.00 98.44 87 ILE A C 1
ATOM 648 O O . ILE A 1 87 ? -1.593 -13.539 -15.368 1.00 98.44 87 ILE A O 1
ATOM 652 N N . PRO A 1 88 ? 0.498 -12.910 -14.819 1.00 98.56 88 PRO A N 1
ATOM 653 C CA . PRO A 1 88 ? 0.081 -11.603 -14.334 1.00 98.56 88 PRO A CA 1
ATOM 654 C C . PRO A 1 88 ? -0.329 -10.690 -15.495 1.00 98.56 88 PRO A C 1
ATOM 656 O O . PRO A 1 88 ? 0.281 -10.710 -16.562 1.00 98.56 88 PRO A O 1
ATOM 659 N N . ASP A 1 89 ? -1.325 -9.838 -15.273 1.00 98.75 89 ASP A N 1
ATOM 660 C CA . ASP A 1 89 ? -1.719 -8.799 -16.229 1.00 98.75 89 ASP A CA 1
ATOM 661 C C . ASP A 1 89 ? -0.647 -7.704 -16.316 1.00 98.75 89 ASP A C 1
ATOM 663 O O . ASP A 1 89 ? -0.344 -7.186 -17.395 1.00 98.75 89 ASP A O 1
ATOM 667 N N . TYR A 1 90 ? -0.026 -7.393 -15.172 1.00 98.62 90 TYR A N 1
ATOM 668 C CA . TYR A 1 90 ? 1.029 -6.394 -15.067 1.00 98.62 90 TYR A CA 1
ATOM 669 C C . TYR A 1 90 ? 2.249 -6.896 -14.294 1.00 98.62 90 TYR A C 1
ATOM 671 O O . TYR A 1 90 ? 2.127 -7.663 -13.343 1.00 98.62 90 TYR A O 1
ATOM 679 N N . ALA A 1 91 ? 3.427 -6.369 -14.618 1.00 98.06 91 ALA A N 1
ATOM 680 C CA . ALA A 1 91 ? 4.641 -6.536 -13.822 1.00 98.06 91 ALA A CA 1
ATOM 681 C C . ALA A 1 91 ? 5.268 -5.183 -13.481 1.00 98.06 91 ALA A C 1
ATOM 683 O O . ALA A 1 91 ? 5.361 -4.318 -14.349 1.00 98.06 91 ALA A O 1
ATOM 684 N N . LEU A 1 92 ? 5.719 -4.989 -12.238 1.00 96.94 92 LEU A N 1
ATOM 685 C CA . LEU A 1 92 ? 6.222 -3.699 -11.755 1.00 96.94 92 LEU A CA 1
ATOM 686 C C . LEU A 1 92 ? 7.626 -3.780 -11.157 1.00 96.94 92 LEU A C 1
ATOM 688 O O . LEU A 1 92 ? 7.869 -4.510 -10.193 1.00 96.94 92 LEU A O 1
ATOM 692 N N . ALA A 1 93 ? 8.534 -2.947 -11.679 1.00 95.25 93 ALA A N 1
ATOM 693 C CA . ALA A 1 93 ? 9.887 -2.739 -11.157 1.00 95.25 93 ALA A CA 1
ATOM 694 C C . ALA A 1 93 ? 10.215 -1.248 -10.964 1.00 95.25 93 ALA A C 1
ATOM 696 O O . ALA A 1 93 ? 9.635 -0.377 -11.611 1.00 95.25 93 ALA A O 1
ATOM 697 N N . ILE A 1 94 ? 11.160 -0.978 -10.054 1.00 94.75 94 ILE A N 1
ATOM 698 C CA . ILE A 1 94 ? 11.664 0.372 -9.729 1.00 94.75 94 ILE A CA 1
ATOM 699 C C . ILE A 1 94 ? 13.172 0.386 -9.379 1.00 94.75 94 ILE A C 1
ATOM 701 O O . ILE A 1 94 ? 13.704 1.409 -8.953 1.00 94.75 94 ILE A O 1
ATOM 705 N N . ASP A 1 95 ? 13.889 -0.742 -9.499 1.00 92.06 95 ASP A N 1
ATOM 706 C CA . ASP A 1 95 ? 15.297 -0.802 -9.074 1.00 92.06 95 ASP A CA 1
ATOM 707 C C . ASP A 1 95 ? 16.237 -0.112 -10.055 1.00 92.06 95 ASP A C 1
ATOM 709 O O . ASP A 1 95 ? 16.245 -0.466 -11.236 1.00 92.06 95 ASP A O 1
ATOM 713 N N . PRO A 1 96 ? 17.124 0.762 -9.562 1.00 94.38 96 PRO A N 1
ATOM 714 C CA . PRO A 1 96 ? 18.196 1.325 -10.368 1.00 94.38 96 PRO A CA 1
ATOM 715 C C . PRO A 1 96 ? 19.414 0.393 -10.489 1.00 94.38 96 PRO A C 1
ATOM 717 O O . PRO A 1 96 ? 20.396 0.758 -11.118 1.00 94.38 96 PRO A O 1
ATOM 720 N N . GLN A 1 97 ? 19.403 -0.787 -9.863 1.00 92.31 97 GLN A N 1
ATOM 721 C CA . GLN A 1 97 ? 20.566 -1.678 -9.813 1.00 92.31 97 GLN A CA 1
ATOM 722 C C . GLN A 1 97 ? 20.514 -2.730 -10.924 1.00 92.31 97 GLN A C 1
ATOM 724 O O . GLN A 1 97 ? 19.523 -3.442 -11.049 1.00 92.31 97 GLN A O 1
ATOM 729 N N . GLU A 1 98 ? 21.604 -2.901 -11.669 1.00 90.50 98 GLU A N 1
ATOM 730 C CA . GLU A 1 98 ? 21.679 -3.843 -12.796 1.00 90.50 98 GLU A CA 1
ATOM 731 C C . GLU A 1 98 ? 21.389 -5.302 -12.401 1.00 90.50 98 GLU A C 1
ATOM 733 O O . GLU A 1 98 ? 20.595 -5.980 -13.040 1.00 90.50 98 GLU A O 1
ATOM 738 N N . HIS A 1 99 ? 21.936 -5.800 -11.289 1.00 84.00 99 HIS A N 1
ATOM 739 C CA . HIS A 1 99 ? 21.719 -7.198 -10.876 1.00 84.00 99 HIS A CA 1
ATOM 740 C C . HIS A 1 99 ? 20.244 -7.549 -10.583 1.00 84.00 99 HIS A C 1
ATOM 742 O O . HIS A 1 99 ? 19.905 -8.716 -10.399 1.00 84.00 99 HIS A O 1
ATOM 748 N N . ARG A 1 100 ? 19.356 -6.547 -10.524 1.00 79.69 100 ARG A N 1
ATOM 749 C CA . ARG A 1 100 ? 17.911 -6.699 -10.326 1.00 79.69 100 ARG A CA 1
ATOM 750 C C . ARG A 1 100 ? 17.149 -6.949 -11.640 1.00 79.69 100 ARG A C 1
ATOM 752 O O . ARG A 1 100 ? 15.941 -7.127 -11.609 1.00 79.69 100 ARG A O 1
ATOM 759 N N . ILE A 1 101 ? 17.827 -7.028 -12.787 1.00 73.44 101 ILE A N 1
ATOM 760 C CA . ILE A 1 101 ? 17.212 -7.333 -14.096 1.00 73.44 101 ILE A CA 1
ATOM 761 C C . ILE A 1 101 ? 16.645 -8.756 -14.155 1.00 73.44 101 ILE A C 1
ATOM 763 O O . ILE A 1 101 ? 15.619 -8.991 -14.791 1.00 73.44 101 ILE A O 1
ATOM 767 N N . ALA A 1 102 ? 17.273 -9.695 -13.442 1.00 69.56 102 ALA A N 1
ATOM 768 C CA . ALA A 1 102 ? 16.900 -11.109 -13.425 1.00 69.56 102 ALA A CA 1
ATOM 769 C C . ALA A 1 102 ? 15.548 -11.403 -12.744 1.00 69.56 102 ALA A C 1
ATOM 771 O O . ALA A 1 102 ? 15.188 -12.564 -12.586 1.00 69.56 102 ALA A O 1
ATOM 772 N N . PHE A 1 103 ? 14.796 -10.380 -12.322 1.00 70.12 103 PHE A N 1
ATOM 773 C CA . PHE A 1 103 ? 13.460 -10.581 -11.764 1.00 70.12 103 PHE A CA 1
ATOM 774 C C . PHE A 1 103 ? 12.452 -11.124 -12.763 1.00 70.12 103 PHE A C 1
ATOM 776 O O . PHE A 1 103 ? 11.472 -11.725 -12.329 1.00 70.12 103 PHE A O 1
ATOM 783 N N . TYR A 1 104 ? 12.667 -10.882 -14.057 1.00 83.25 104 TYR A N 1
ATOM 784 C CA . TYR A 1 104 ? 11.737 -11.298 -15.093 1.00 83.25 104 TYR A CA 1
ATOM 785 C C . TYR A 1 104 ? 12.434 -12.205 -16.089 1.00 83.25 104 TYR A C 1
ATOM 787 O O . TYR A 1 104 ? 13.351 -11.774 -16.791 1.00 83.25 104 TYR A O 1
ATOM 795 N N . LYS A 1 105 ? 11.908 -13.420 -16.227 1.00 92.00 105 LYS A N 1
ATOM 796 C CA . LYS A 1 105 ? 11.882 -14.127 -17.507 1.00 92.00 105 LYS A CA 1
ATOM 797 C C . LYS A 1 105 ? 10.738 -13.519 -18.324 1.00 92.00 105 LYS A C 1
ATOM 799 O O . LYS A 1 105 ? 9.578 -13.786 -18.006 1.00 92.00 105 LYS A O 1
ATOM 804 N N . PRO A 1 106 ? 11.015 -12.659 -19.321 1.00 94.12 106 PRO A N 1
ATOM 805 C CA . PRO A 1 106 ? 9.967 -11.883 -19.973 1.00 94.12 106 PRO A CA 1
ATOM 806 C C . PRO A 1 106 ? 8.887 -12.773 -20.595 1.00 94.12 106 PRO A C 1
ATOM 808 O O . PRO A 1 106 ? 9.186 -13.790 -21.221 1.00 94.12 106 PRO A O 1
ATOM 811 N N . HIS A 1 107 ? 7.628 -12.362 -20.469 1.00 96.50 107 HIS A N 1
ATOM 812 C CA . HIS A 1 107 ? 6.473 -13.091 -20.971 1.00 96.50 107 HIS A CA 1
ATOM 813 C C . HIS A 1 107 ? 5.579 -12.158 -21.795 1.00 96.50 107 HIS A C 1
ATOM 815 O O . HIS A 1 107 ? 5.139 -11.113 -21.324 1.00 96.50 107 HIS A O 1
ATOM 821 N N . LYS A 1 108 ? 5.285 -12.531 -23.048 1.00 97.06 108 LYS A N 1
ATOM 822 C CA . LYS A 1 108 ? 4.635 -11.637 -24.031 1.00 97.06 108 LYS A CA 1
ATOM 823 C C . LYS A 1 108 ? 3.193 -11.248 -23.696 1.00 97.06 108 LYS A C 1
ATOM 825 O O . LYS A 1 108 ? 2.700 -10.274 -24.248 1.00 97.06 108 LYS A O 1
ATOM 830 N N . ALA A 1 109 ? 2.530 -11.999 -22.819 1.00 97.94 109 ALA A N 1
ATOM 831 C CA . ALA A 1 109 ? 1.179 -11.677 -22.355 1.00 97.94 109 ALA A CA 1
ATOM 832 C C . ALA A 1 109 ? 1.145 -10.673 -21.186 1.00 97.94 109 ALA A C 1
ATOM 834 O O . ALA A 1 109 ? 0.061 -10.264 -20.788 1.00 97.94 109 ALA A O 1
ATOM 835 N N . VAL A 1 110 ? 2.300 -10.298 -20.627 1.00 98.50 110 VAL A N 1
ATOM 836 C CA . VAL A 1 110 ? 2.392 -9.415 -19.459 1.00 98.50 110 VAL A CA 1
ATOM 837 C C . VAL A 1 110 ? 2.676 -7.987 -19.916 1.00 98.50 110 VAL A C 1
ATOM 839 O O . VAL A 1 110 ? 3.568 -7.768 -20.741 1.00 98.50 110 VAL A O 1
ATOM 842 N N . ARG A 1 111 ? 1.971 -7.004 -19.342 1.00 98.50 111 ARG A N 1
ATOM 843 C CA . ARG A 1 111 ? 2.320 -5.586 -19.496 1.00 98.50 111 ARG A CA 1
ATOM 844 C C . ARG A 1 111 ? 3.293 -5.139 -18.408 1.00 98.50 111 ARG A C 1
ATOM 846 O O . ARG A 1 111 ? 2.997 -5.160 -17.217 1.00 98.50 111 ARG A O 1
ATOM 853 N N . TYR A 1 112 ? 4.456 -4.658 -18.806 1.00 98.25 112 TYR A N 1
ATOM 854 C CA . TYR A 1 112 ? 5.519 -4.239 -17.904 1.00 98.25 112 TYR A CA 1
ATOM 855 C C . TYR A 1 112 ? 5.398 -2.748 -17.572 1.00 98.25 112 TYR A C 1
ATOM 857 O O . TYR A 1 112 ? 5.679 -1.886 -18.399 1.00 98.25 112 TYR A O 1
ATOM 865 N N . MET A 1 113 ? 5.002 -2.448 -16.335 1.00 98.06 113 MET A N 1
ATOM 866 C CA . MET A 1 113 ? 4.887 -1.106 -15.760 1.00 98.06 113 MET A CA 1
ATOM 867 C C . MET A 1 113 ? 6.199 -0.722 -15.056 1.00 98.06 113 MET A C 1
ATOM 869 O O . MET A 1 113 ? 6.360 -0.896 -13.842 1.00 98.06 113 MET A O 1
ATOM 873 N N . ILE A 1 114 ? 7.173 -0.221 -15.816 1.00 97.81 114 ILE A N 1
ATOM 874 C CA . ILE A 1 114 ? 8.562 -0.063 -15.353 1.00 97.81 114 ILE A CA 1
ATOM 875 C C . ILE A 1 114 ? 8.856 1.393 -15.002 1.00 97.81 114 ILE A C 1
ATOM 877 O O . ILE A 1 114 ? 8.632 2.297 -15.805 1.00 97.81 114 ILE A O 1
ATOM 881 N N . ALA A 1 115 ? 9.371 1.640 -13.797 1.00 97.31 115 ALA A N 1
ATOM 882 C CA . ALA A 1 115 ? 9.745 2.993 -13.410 1.00 97.31 115 ALA A CA 1
ATOM 883 C C . ALA A 1 115 ? 10.887 3.492 -14.300 1.00 97.31 115 ALA A C 1
ATOM 885 O O . ALA A 1 115 ? 11.859 2.775 -14.529 1.00 97.31 115 ALA A O 1
ATOM 886 N N . SER A 1 116 ? 10.829 4.747 -14.738 1.00 97.56 116 SER A N 1
ATOM 887 C CA . SER A 1 116 ? 11.859 5.310 -15.614 1.00 97.56 116 SER A CA 1
ATOM 888 C C . SER A 1 116 ? 13.250 5.318 -14.972 1.00 97.56 116 SER A C 1
ATOM 890 O O . SER A 1 116 ? 14.240 5.279 -15.680 1.00 97.56 116 SER A O 1
ATOM 892 N N . GLN A 1 117 ? 13.343 5.323 -13.638 1.00 96.50 117 GLN A N 1
ATOM 893 C CA . GLN A 1 117 ? 14.626 5.269 -12.923 1.00 96.50 117 GLN A CA 1
ATOM 894 C C . GLN A 1 117 ? 15.300 3.882 -12.929 1.00 96.50 117 GLN A C 1
ATOM 896 O O . GLN A 1 117 ? 16.377 3.716 -12.348 1.00 96.50 117 GLN A O 1
ATOM 901 N N . CYS A 1 118 ? 14.639 2.859 -13.484 1.00 96.81 118 CYS A N 1
ATOM 902 C CA . CYS A 1 118 ? 15.213 1.525 -13.562 1.00 96.81 118 CYS A CA 1
ATOM 903 C C . CYS A 1 118 ? 16.497 1.515 -14.388 1.00 96.81 118 CYS A C 1
ATOM 905 O O . CYS A 1 118 ? 16.630 2.266 -15.351 1.00 96.81 118 CYS A O 1
ATOM 907 N N . HIS A 1 119 ? 17.424 0.628 -14.026 1.00 97.12 119 HIS A N 1
ATOM 908 C CA . HIS A 1 119 ? 18.670 0.468 -14.773 1.00 97.12 119 HIS A CA 1
ATOM 909 C C . HIS A 1 119 ? 18.392 0.223 -16.274 1.00 97.12 119 HIS A C 1
ATOM 911 O O . HIS A 1 119 ? 17.496 -0.570 -16.577 1.00 97.12 119 HIS A O 1
ATOM 917 N N . PRO A 1 120 ? 19.152 0.814 -17.220 1.00 96.56 120 PRO A N 1
ATOM 918 C CA . PRO A 1 120 ? 18.909 0.678 -18.660 1.00 96.56 120 PRO A CA 1
ATOM 919 C C . PRO A 1 120 ? 18.757 -0.769 -19.145 1.00 96.56 120 PRO A C 1
ATOM 921 O O . PRO A 1 120 ? 17.843 -1.066 -19.910 1.00 96.56 120 PRO A O 1
ATOM 924 N N . ALA A 1 121 ? 19.572 -1.684 -18.620 1.00 95.94 121 ALA A N 1
ATOM 925 C CA . ALA A 1 121 ? 19.516 -3.093 -19.006 1.00 95.94 121 ALA A CA 1
ATOM 926 C C . ALA A 1 121 ? 18.232 -3.836 -18.554 1.00 95.94 121 ALA A C 1
ATOM 928 O O . ALA A 1 121 ? 17.939 -4.919 -19.055 1.00 95.94 121 ALA A O 1
ATOM 929 N N . MET A 1 122 ? 17.395 -3.235 -17.694 1.00 95.81 122 MET A N 1
ATOM 930 C CA . MET A 1 122 ? 16.017 -3.699 -17.462 1.00 95.81 122 MET A CA 1
ATOM 931 C C . MET A 1 122 ? 15.180 -3.580 -18.738 1.00 95.81 122 MET A C 1
ATOM 933 O O . MET A 1 122 ? 14.423 -4.483 -19.079 1.00 95.81 122 MET A O 1
ATOM 937 N N . PHE A 1 123 ? 15.322 -2.467 -19.454 1.00 96.19 123 PHE A N 1
ATOM 938 C CA . PHE A 1 123 ? 14.599 -2.231 -20.699 1.00 96.19 123 PHE A CA 1
ATOM 939 C C . PHE A 1 123 ? 15.149 -3.096 -21.831 1.00 96.19 123 PHE A C 1
ATOM 941 O O . PHE A 1 123 ? 14.365 -3.608 -22.623 1.00 96.19 123 PHE A O 1
ATOM 948 N N . ASP A 1 124 ? 16.463 -3.325 -21.852 1.00 95.25 124 ASP A N 1
ATOM 949 C CA . ASP A 1 124 ? 17.096 -4.219 -22.827 1.00 95.25 124 ASP A CA 1
ATOM 950 C C . ASP A 1 124 ? 16.590 -5.668 -22.648 1.00 95.25 124 ASP A C 1
ATOM 952 O O . ASP A 1 124 ? 16.233 -6.329 -23.618 1.00 95.25 124 ASP A O 1
ATOM 956 N N . ASN A 1 125 ? 16.433 -6.140 -21.402 1.00 95.56 125 ASN A N 1
ATOM 957 C CA . ASN A 1 125 ? 15.829 -7.450 -21.112 1.00 95.56 125 ASN A CA 1
ATOM 958 C C . ASN A 1 125 ? 14.348 -7.544 -21.528 1.00 95.56 125 ASN A C 1
ATOM 960 O O . ASN A 1 125 ? 13.845 -8.632 -21.793 1.00 95.56 125 ASN A O 1
ATOM 964 N N . LEU A 1 126 ? 13.630 -6.420 -21.583 1.00 96.00 126 LEU A N 1
ATOM 965 C CA . LEU A 1 126 ? 12.210 -6.366 -21.946 1.00 96.00 126 LEU A CA 1
ATOM 966 C C . LEU A 1 126 ? 11.970 -6.023 -23.421 1.00 96.00 126 LEU A C 1
ATOM 968 O O . LEU A 1 126 ? 10.835 -5.723 -23.805 1.00 96.00 126 LEU A O 1
ATOM 972 N N . GLU A 1 127 ? 13.000 -6.087 -24.266 1.00 95.19 127 GLU A N 1
ATOM 973 C CA . GLU A 1 127 ? 12.871 -5.770 -25.684 1.00 95.19 127 GLU A CA 1
ATOM 974 C C . GLU A 1 127 ? 11.759 -6.599 -26.365 1.00 95.19 127 GLU A C 1
ATOM 976 O O . GLU A 1 127 ? 11.592 -7.814 -26.185 1.00 95.19 127 GLU A O 1
ATOM 981 N N . GLY A 1 128 ? 10.918 -5.900 -27.130 1.00 95.00 128 GLY A N 1
ATOM 982 C CA . GLY A 1 128 ? 9.760 -6.474 -27.811 1.00 95.00 128 GLY A CA 1
ATOM 983 C C . GLY A 1 128 ? 8.626 -6.945 -26.892 1.00 95.00 128 GLY A C 1
ATOM 984 O O . GLY A 1 128 ? 7.772 -7.703 -27.357 1.00 95.00 128 GLY A O 1
ATOM 985 N N . CYS A 1 129 ? 8.626 -6.606 -25.602 1.00 97.31 129 CYS A N 1
ATOM 986 C CA . CYS A 1 129 ? 7.479 -6.799 -24.707 1.00 97.31 129 CYS A CA 1
ATOM 987 C C . CYS A 1 129 ? 6.609 -5.530 -24.646 1.00 97.31 129 CYS A C 1
ATOM 989 O O . CYS A 1 129 ? 7.036 -4.456 -25.068 1.00 97.31 129 CYS A O 1
ATOM 991 N N . ASP A 1 130 ? 5.385 -5.649 -24.124 1.00 98.12 130 ASP A N 1
ATOM 992 C CA . ASP A 1 130 ? 4.517 -4.493 -23.872 1.00 98.12 130 ASP A CA 1
ATOM 993 C C . ASP A 1 130 ? 5.026 -3.748 -22.631 1.00 98.12 130 ASP A C 1
ATOM 995 O O . ASP A 1 130 ? 4.806 -4.187 -21.504 1.00 98.12 130 ASP A O 1
ATOM 999 N N . VAL A 1 131 ? 5.767 -2.658 -22.838 1.00 98.31 131 VAL A N 1
ATOM 1000 C CA . VAL A 1 131 ? 6.358 -1.844 -21.769 1.00 98.31 131 VAL A CA 1
ATOM 1001 C C . VAL A 1 131 ? 5.681 -0.480 -21.734 1.00 98.31 131 VAL A C 1
ATOM 1003 O O . VAL A 1 131 ? 5.620 0.222 -22.739 1.00 98.31 131 VAL A O 1
ATOM 1006 N N . THR A 1 132 ? 5.227 -0.077 -20.551 1.00 98.19 132 THR A N 1
ATOM 1007 C CA . THR A 1 132 ? 4.780 1.284 -20.244 1.00 98.19 132 THR A CA 1
ATOM 1008 C C . THR A 1 132 ? 5.630 1.830 -19.105 1.00 98.19 132 THR A C 1
ATOM 1010 O O . THR A 1 132 ? 5.757 1.196 -18.055 1.00 98.19 132 THR A O 1
ATOM 1013 N N . ILE A 1 133 ? 6.209 3.014 -19.294 1.00 98.06 133 ILE A N 1
ATOM 1014 C CA . ILE A 1 133 ? 7.022 3.663 -18.266 1.00 98.06 133 ILE A CA 1
ATOM 1015 C C . ILE A 1 133 ? 6.206 4.623 -17.407 1.00 98.06 133 ILE A C 1
ATOM 1017 O O . ILE A 1 133 ? 5.224 5.223 -17.843 1.00 98.06 133 ILE A O 1
ATOM 1021 N N . TRP A 1 134 ? 6.628 4.785 -16.161 1.00 97.81 134 TRP A N 1
ATOM 1022 C CA . TRP A 1 134 ? 6.073 5.773 -15.241 1.00 97.81 134 TRP A CA 1
ATOM 1023 C C . TRP A 1 134 ? 7.198 6.467 -14.476 1.00 97.81 134 TRP A C 1
ATOM 1025 O O . TRP A 1 134 ? 8.277 5.902 -14.288 1.00 97.81 134 TRP A O 1
ATOM 1035 N N . HIS A 1 135 ? 6.964 7.704 -14.046 1.00 97.25 135 HIS A N 1
ATOM 1036 C CA . HIS A 1 135 ? 8.030 8.560 -13.530 1.00 97.25 135 HIS A CA 1
ATOM 1037 C C . HIS A 1 135 ? 7.927 8.714 -12.015 1.00 97.25 135 HIS A C 1
ATOM 1039 O O . HIS A 1 135 ? 6.994 9.360 -11.536 1.00 97.25 135 HIS A O 1
ATOM 1045 N N . PRO A 1 136 ? 8.855 8.146 -11.228 1.00 95.56 136 PRO A N 1
ATOM 1046 C CA . PRO A 1 136 ? 8.858 8.366 -9.795 1.00 95.56 136 PRO A CA 1
ATOM 1047 C C . PRO A 1 136 ? 9.238 9.815 -9.465 1.00 95.56 136 PRO A C 1
ATOM 1049 O O . PRO A 1 136 ? 10.124 10.413 -10.082 1.00 95.56 136 PRO A O 1
ATOM 1052 N N . TYR A 1 137 ? 8.593 10.359 -8.437 1.00 94.31 137 TYR A N 1
ATOM 1053 C CA . TYR A 1 137 ? 9.117 11.506 -7.706 1.00 94.31 137 TYR A CA 1
ATOM 1054 C C . TYR A 1 137 ? 10.301 11.038 -6.848 1.00 94.31 137 TYR A C 1
ATOM 1056 O O . TYR A 1 137 ? 10.125 10.223 -5.932 1.00 94.31 137 TYR A O 1
ATOM 1064 N N . ILE A 1 138 ? 11.491 11.516 -7.202 1.00 92.31 138 ILE A N 1
ATOM 1065 C CA . ILE A 1 138 ? 12.798 11.172 -6.635 1.00 92.31 138 ILE A CA 1
ATOM 1066 C C . ILE A 1 138 ? 13.183 12.186 -5.559 1.00 92.31 138 ILE A C 1
ATOM 1068 O O . ILE A 1 138 ? 13.502 11.794 -4.440 1.00 92.31 138 ILE A O 1
ATOM 1072 N N . THR A 1 139 ? 13.121 13.484 -5.873 1.00 92.50 139 THR A N 1
ATOM 1073 C CA . THR A 1 139 ? 13.701 14.524 -5.011 1.00 92.50 139 THR A CA 1
ATOM 1074 C C . THR A 1 139 ? 12.849 15.785 -4.924 1.00 92.50 139 THR A C 1
ATOM 1076 O O . THR A 1 139 ? 12.062 16.107 -5.820 1.00 92.50 139 THR A O 1
ATOM 1079 N N . LYS A 1 140 ? 13.009 16.532 -3.825 1.00 91.44 140 LYS A N 1
ATOM 1080 C CA . LYS A 1 140 ? 12.245 17.760 -3.586 1.00 91.44 140 LYS A CA 1
ATOM 1081 C C . LYS A 1 140 ? 12.582 18.807 -4.648 1.00 91.44 140 LYS A C 1
ATOM 1083 O O . LYS A 1 140 ? 13.740 19.154 -4.839 1.00 91.44 140 LYS A O 1
ATOM 1088 N N . GLY A 1 141 ? 11.555 19.360 -5.288 1.00 88.88 141 GLY A N 1
ATOM 1089 C CA . GLY A 1 141 ? 11.729 20.358 -6.349 1.00 88.88 141 GLY A CA 1
ATOM 1090 C C . GLY A 1 141 ? 12.085 19.768 -7.716 1.00 88.88 141 GLY A C 1
ATOM 1091 O O . GLY A 1 141 ? 12.461 20.522 -8.610 1.00 88.88 141 GLY A O 1
ATOM 1092 N N . GLN A 1 142 ? 11.949 18.448 -7.895 1.00 91.94 142 GLN A N 1
ATOM 1093 C CA . GLN A 1 142 ? 12.093 17.800 -9.196 1.00 91.94 142 GLN A CA 1
ATOM 1094 C C . GLN A 1 142 ? 11.206 18.468 -10.254 1.00 91.94 142 GLN A C 1
ATOM 1096 O O . GLN A 1 142 ? 9.996 18.602 -10.079 1.00 91.94 142 GLN A O 1
ATOM 1101 N N . ASN A 1 143 ? 11.832 18.857 -11.363 1.00 86.75 143 ASN A N 1
ATOM 1102 C CA . ASN A 1 143 ? 11.211 19.537 -12.501 1.00 86.75 143 ASN A CA 1
ATOM 1103 C C . ASN A 1 143 ? 11.348 18.745 -13.818 1.00 86.75 143 ASN A C 1
ATOM 1105 O O . ASN A 1 143 ? 11.059 19.282 -14.886 1.00 86.75 143 ASN A O 1
ATOM 1109 N N . ARG A 1 144 ? 11.795 17.482 -13.739 1.00 88.88 144 ARG A N 1
ATOM 1110 C CA . ARG A 1 144 ? 11.924 16.555 -14.869 1.00 88.88 144 ARG A CA 1
ATOM 1111 C C . ARG A 1 144 ? 11.299 15.180 -14.560 1.00 88.88 144 ARG A C 1
ATOM 1113 O O . ARG A 1 144 ? 11.388 14.744 -13.411 1.00 88.88 144 ARG A O 1
ATOM 1120 N N . PRO A 1 145 ? 10.694 14.501 -15.548 1.00 90.44 145 PRO A N 1
ATOM 1121 C CA . PRO A 1 145 ? 10.421 15.014 -16.889 1.00 90.44 145 PRO A CA 1
ATOM 1122 C C . PRO A 1 145 ? 9.303 16.063 -16.823 1.00 90.44 145 PRO A C 1
ATOM 1124 O O . PRO A 1 145 ? 8.554 16.130 -15.848 1.00 90.44 145 PRO A O 1
ATOM 1127 N N . THR A 1 146 ? 9.212 16.925 -17.830 1.00 88.12 146 THR A N 1
ATOM 1128 C CA . THR A 1 146 ? 8.156 17.942 -17.902 1.00 88.12 146 THR A CA 1
ATOM 1129 C C . THR A 1 146 ? 6.899 17.367 -18.554 1.00 88.12 146 THR A C 1
ATOM 1131 O O . THR A 1 146 ? 6.977 16.433 -19.346 1.00 88.12 146 THR A O 1
ATOM 1134 N N . ASN A 1 147 ? 5.731 17.939 -18.242 1.00 84.75 147 ASN A N 1
ATOM 1135 C CA . ASN A 1 147 ? 4.434 17.571 -18.839 1.00 84.75 147 ASN A CA 1
ATOM 1136 C C . ASN A 1 147 ? 4.012 16.102 -18.649 1.00 84.75 147 ASN A C 1
ATOM 1138 O O . ASN A 1 147 ? 3.194 15.587 -19.409 1.00 84.75 147 ASN A O 1
ATOM 1142 N N . VAL A 1 148 ? 4.545 15.439 -17.625 1.00 88.12 148 VAL A N 1
ATOM 1143 C CA . VAL A 1 148 ? 4.167 14.080 -17.229 1.00 88.12 148 VAL A CA 1
ATOM 1144 C C . VAL A 1 148 ? 3.819 14.052 -15.749 1.00 88.12 148 VAL A C 1
ATOM 1146 O O . VAL A 1 148 ? 4.213 14.933 -14.979 1.00 88.12 148 VAL A O 1
ATOM 1149 N N . MET A 1 149 ? 3.095 13.020 -15.334 1.00 90.19 149 MET A N 1
ATOM 1150 C CA . MET A 1 149 ? 2.796 12.803 -13.929 1.00 90.19 149 MET A CA 1
ATOM 1151 C C . MET A 1 149 ? 4.016 12.230 -13.201 1.00 90.19 149 MET A C 1
ATOM 1153 O O . MET A 1 149 ? 4.502 11.150 -13.531 1.00 90.19 149 MET A O 1
ATOM 1157 N N . LEU A 1 150 ? 4.481 12.945 -12.172 1.00 94.62 150 LEU A N 1
ATOM 1158 C CA . LEU A 1 150 ? 5.454 12.428 -11.213 1.00 94.62 150 LEU A CA 1
ATOM 1159 C C . LEU A 1 150 ? 4.718 11.719 -10.077 1.00 94.62 150 LEU A C 1
ATOM 1161 O O . LEU A 1 150 ? 3.920 12.326 -9.364 1.00 94.62 150 LEU A O 1
ATOM 1165 N N . ILE A 1 151 ? 5.000 10.435 -9.897 1.00 94.38 151 ILE A N 1
ATOM 1166 C CA . ILE A 1 151 ? 4.304 9.574 -8.945 1.00 94.38 151 ILE A CA 1
ATOM 1167 C C . ILE A 1 151 ? 5.148 9.457 -7.677 1.00 94.38 151 ILE A C 1
ATOM 1169 O O . ILE A 1 151 ? 6.249 8.900 -7.679 1.00 94.38 151 ILE A O 1
ATOM 1173 N N . GLY A 1 152 ? 4.644 10.027 -6.584 1.00 90.81 152 GLY A N 1
ATOM 1174 C CA . GLY A 1 152 ? 5.242 9.934 -5.252 1.00 90.81 152 GLY A CA 1
ATOM 1175 C C . GLY A 1 152 ? 4.898 8.639 -4.513 1.00 90.81 152 GLY A C 1
ATOM 1176 O O . GLY A 1 152 ? 4.387 7.690 -5.101 1.00 90.81 152 GLY A O 1
ATOM 1177 N N . GLY A 1 153 ? 5.188 8.634 -3.211 1.00 84.94 153 GLY A N 1
ATOM 1178 C CA . GLY A 1 153 ? 4.769 7.596 -2.265 1.00 84.94 153 GLY A CA 1
ATOM 1179 C C . GLY A 1 153 ? 5.781 6.468 -2.066 1.00 84.94 153 GLY A C 1
ATOM 1180 O O . GLY A 1 153 ? 6.435 6.053 -3.002 1.00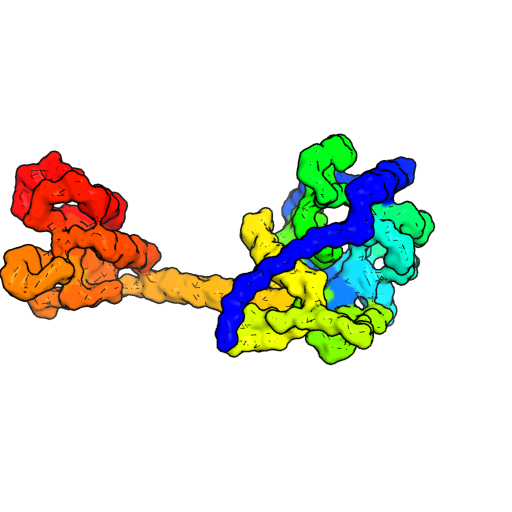 84.94 153 GLY A O 1
ATOM 1181 N N . GLY A 1 154 ? 5.878 5.933 -0.844 1.00 83.88 154 GLY A N 1
ATOM 1182 C CA . GLY A 1 154 ? 6.491 4.629 -0.554 1.00 83.88 154 GLY A CA 1
ATOM 1183 C C . GLY A 1 154 ? 8.012 4.489 -0.742 1.00 83.88 154 GLY A C 1
ATOM 1184 O O . GLY A 1 154 ? 8.637 5.034 -1.649 1.00 83.88 154 GLY A O 1
ATOM 1185 N N . THR A 1 155 ? 8.617 3.668 0.113 1.00 85.56 155 THR A N 1
ATOM 1186 C CA . THR A 1 155 ? 10.051 3.307 0.079 1.00 85.56 155 THR A CA 1
ATOM 1187 C C . THR A 1 155 ? 10.321 1.954 -0.562 1.00 85.56 155 THR A C 1
ATOM 1189 O O . THR A 1 155 ? 11.457 1.661 -0.925 1.00 85.56 155 THR A O 1
ATOM 1192 N N . THR A 1 156 ? 9.287 1.131 -0.735 1.00 92.38 156 THR A N 1
ATOM 1193 C CA . THR A 1 156 ? 9.389 -0.183 -1.368 1.00 92.38 156 THR A CA 1
ATOM 1194 C C . THR A 1 156 ? 8.552 -0.247 -2.632 1.00 92.38 156 THR A C 1
ATOM 1196 O O . THR A 1 156 ? 7.655 0.558 -2.875 1.00 92.38 156 THR A O 1
ATOM 1199 N N . SER A 1 157 ? 8.828 -1.255 -3.448 1.00 94.19 157 SER A N 1
ATOM 1200 C CA . SER A 1 157 ? 8.130 -1.473 -4.717 1.00 94.19 157 SER A CA 1
ATOM 1201 C C . SER A 1 157 ? 6.678 -1.866 -4.534 1.00 94.19 157 SER A C 1
ATOM 1203 O O . SER A 1 157 ? 5.860 -1.480 -5.355 1.00 94.19 157 SER A O 1
ATOM 1205 N N . GLY A 1 158 ? 6.353 -2.564 -3.442 1.00 96.12 158 GLY A N 1
ATOM 1206 C CA . GLY A 1 158 ? 4.964 -2.849 -3.098 1.00 96.12 158 GLY A CA 1
ATOM 1207 C C . GLY A 1 158 ? 4.176 -1.573 -2.815 1.00 96.12 158 GLY A C 1
ATOM 1208 O O . GLY A 1 158 ? 3.095 -1.391 -3.360 1.00 96.12 158 GLY A O 1
ATOM 1209 N N . LEU A 1 159 ? 4.744 -0.639 -2.046 1.00 96.31 159 LEU A N 1
ATOM 1210 C CA . LEU A 1 159 ? 4.092 0.650 -1.793 1.00 96.31 159 LEU A CA 1
ATOM 1211 C C . LEU A 1 159 ? 3.994 1.501 -3.065 1.00 96.31 159 LEU A C 1
ATOM 1213 O O . LEU A 1 159 ? 2.949 2.068 -3.360 1.00 96.31 159 LEU A O 1
ATOM 1217 N N . ARG A 1 160 ? 5.053 1.517 -3.880 1.00 96.25 160 ARG A N 1
ATOM 1218 C CA . ARG A 1 160 ? 5.044 2.202 -5.181 1.00 96.25 160 ARG A CA 1
ATOM 1219 C C . ARG A 1 160 ? 4.006 1.620 -6.143 1.00 96.25 160 ARG A C 1
ATOM 1221 O O . ARG A 1 160 ? 3.419 2.378 -6.909 1.00 96.25 160 ARG A O 1
ATOM 1228 N N . ALA A 1 161 ? 3.743 0.313 -6.078 1.00 97.75 161 ALA A N 1
ATOM 1229 C CA . ALA A 1 161 ? 2.659 -0.310 -6.828 1.00 97.75 161 ALA A CA 1
ATOM 1230 C C . ALA A 1 161 ? 1.294 0.231 -6.389 1.00 97.75 161 ALA A C 1
ATOM 1232 O O . ALA A 1 161 ? 0.503 0.597 -7.250 1.00 97.75 161 ALA A O 1
ATOM 1233 N N . ILE A 1 162 ? 1.045 0.392 -5.084 1.00 98.25 162 ILE A N 1
ATOM 1234 C CA . ILE A 1 162 ? -0.189 1.031 -4.600 1.00 98.25 162 ILE A CA 1
ATOM 1235 C C . ILE A 1 162 ? -0.339 2.436 -5.203 1.00 98.25 162 ILE A C 1
ATOM 1237 O O . ILE A 1 162 ? -1.374 2.738 -5.789 1.00 98.25 162 ILE A O 1
ATOM 1241 N N . SER A 1 163 ? 0.697 3.282 -5.132 1.00 97.00 163 SER A N 1
ATOM 1242 C CA . SER A 1 163 ? 0.631 4.644 -5.687 1.00 97.00 163 SER A CA 1
ATOM 1243 C C . SER A 1 163 ? 0.391 4.664 -7.196 1.00 97.00 163 SER A C 1
ATOM 1245 O O . SER A 1 163 ? -0.446 5.430 -7.670 1.00 97.00 163 SER A O 1
ATOM 1247 N N . LEU A 1 164 ? 1.095 3.821 -7.956 1.00 97.56 164 LEU A N 1
ATOM 1248 C CA . LEU A 1 164 ? 0.906 3.738 -9.402 1.00 97.56 164 LEU A CA 1
ATOM 1249 C C . LEU A 1 164 ? -0.511 3.276 -9.743 1.00 97.56 164 LEU A C 1
ATOM 1251 O O . LEU A 1 164 ? -1.183 3.910 -10.551 1.00 97.56 164 LEU A O 1
ATOM 1255 N N . PHE A 1 165 ? -0.979 2.190 -9.130 1.00 97.81 165 PHE A N 1
ATOM 1256 C CA . PHE A 1 165 ? -2.278 1.628 -9.477 1.00 97.81 165 PHE A CA 1
ATOM 1257 C C . PHE A 1 165 ? -3.453 2.453 -8.930 1.00 97.81 165 PHE A C 1
ATOM 1259 O O . PHE A 1 165 ? -4.541 2.429 -9.497 1.00 97.81 165 PHE A O 1
ATOM 1266 N N . TYR A 1 166 ? -3.221 3.290 -7.920 1.00 97.19 166 TYR A N 1
ATOM 1267 C CA . TYR A 1 166 ? -4.151 4.352 -7.547 1.00 97.19 166 TYR A CA 1
ATOM 1268 C C . TYR A 1 166 ? -4.262 5.434 -8.633 1.00 97.19 166 TYR A C 1
ATOM 1270 O O . TYR A 1 166 ? -5.368 5.853 -8.989 1.00 97.19 166 TYR A O 1
ATOM 1278 N N . VAL A 1 167 ? -3.121 5.863 -9.192 1.00 95.50 167 VAL A N 1
ATOM 1279 C CA . VAL A 1 167 ? -3.055 6.830 -10.303 1.00 95.50 167 VAL A CA 1
ATOM 1280 C C . VAL A 1 167 ? -3.742 6.289 -11.553 1.00 95.50 167 VAL A C 1
ATOM 1282 O O . VAL A 1 167 ? -4.441 7.043 -12.227 1.00 95.50 167 VAL A O 1
ATOM 1285 N N . VAL A 1 168 ? -3.605 4.992 -11.842 1.00 95.31 168 VAL A N 1
ATOM 1286 C CA . VAL A 1 168 ? -4.325 4.359 -12.958 1.00 95.31 168 VAL A CA 1
ATOM 1287 C C . VAL A 1 168 ? -5.779 4.013 -12.618 1.00 95.31 168 VAL A C 1
ATOM 1289 O O . VAL A 1 168 ? -6.431 3.376 -13.421 1.00 95.31 168 VAL A O 1
ATOM 1292 N N . GLY A 1 169 ? -6.316 4.454 -11.475 1.00 96.44 169 GLY A N 1
ATOM 1293 C CA . GLY A 1 169 ? -7.759 4.461 -11.215 1.00 96.44 169 GLY A CA 1
ATOM 1294 C C . GLY A 1 169 ? -8.272 3.418 -10.220 1.00 96.44 169 GLY A C 1
ATOM 1295 O O . GLY A 1 169 ? -9.446 3.471 -9.860 1.00 96.44 169 GLY A O 1
ATOM 1296 N N . TYR A 1 170 ? -7.447 2.496 -9.720 1.00 97.88 170 TYR A N 1
ATOM 1297 C CA . TYR A 1 170 ? -7.907 1.513 -8.733 1.00 97.88 170 TYR A CA 1
ATOM 1298 C C . TYR A 1 170 ? -8.070 2.130 -7.343 1.00 97.88 170 TYR A C 1
ATOM 1300 O O . TYR A 1 170 ? -7.351 3.055 -6.953 1.00 97.88 170 TYR A O 1
ATOM 1308 N N . ARG A 1 171 ? -9.043 1.608 -6.594 1.00 97.19 171 ARG A N 1
ATOM 1309 C CA . ARG A 1 171 ? -9.303 1.987 -5.197 1.00 97.19 171 ARG A CA 1
ATOM 1310 C C . ARG A 1 171 ? -9.326 0.804 -4.248 1.00 97.19 171 ARG A C 1
ATOM 1312 O O . ARG A 1 171 ? -8.983 0.982 -3.092 1.00 97.19 171 ARG A O 1
ATOM 1319 N N . GLN A 1 172 ? -9.661 -0.392 -4.718 1.00 98.19 172 GLN A N 1
ATOM 1320 C CA . GLN A 1 172 ? -9.626 -1.602 -3.905 1.00 98.19 172 GLN A CA 1
ATOM 1321 C C . GLN A 1 172 ? -8.349 -2.395 -4.202 1.00 98.19 172 GLN A C 1
ATOM 1323 O O . GLN A 1 172 ? -8.136 -2.832 -5.333 1.00 98.19 172 GLN A O 1
ATOM 1328 N N . PHE A 1 173 ? -7.510 -2.576 -3.185 1.00 98.69 173 PHE A N 1
ATOM 1329 C CA . PHE A 1 173 ? -6.210 -3.231 -3.283 1.00 98.69 173 PHE A CA 1
ATOM 1330 C C . PHE A 1 173 ? -6.180 -4.498 -2.439 1.00 98.69 173 PHE A C 1
ATOM 1332 O O . PHE A 1 173 ? -6.340 -4.454 -1.221 1.00 98.69 173 PHE A O 1
ATOM 1339 N N . GLU A 1 174 ? -5.903 -5.616 -3.092 1.00 98.75 174 GLU A N 1
ATOM 1340 C CA . GLU A 1 174 ? -5.756 -6.923 -2.465 1.00 98.75 174 GLU A CA 1
ATOM 1341 C C . GLU A 1 174 ? -4.257 -7.229 -2.376 1.00 98.75 174 GLU A C 1
ATOM 1343 O O . GLU A 1 174 ? -3.586 -7.410 -3.394 1.00 98.75 174 GLU A O 1
ATOM 1348 N N . LEU A 1 175 ? -3.703 -7.199 -1.165 1.00 98.62 175 LEU A N 1
ATOM 1349 C CA . LEU A 1 175 ? -2.264 -7.237 -0.912 1.00 98.62 175 LEU A CA 1
ATOM 1350 C C . LEU A 1 175 ? -1.820 -8.656 -0.536 1.00 98.62 175 LEU A C 1
ATOM 1352 O O . LEU A 1 175 ? -2.077 -9.120 0.575 1.00 98.62 175 LEU A O 1
ATOM 1356 N N . PHE A 1 176 ? -1.112 -9.321 -1.449 1.00 98.56 176 PHE A N 1
ATOM 1357 C CA . PHE A 1 176 ? -0.572 -10.675 -1.286 1.00 98.56 176 PHE A CA 1
ATOM 1358 C C . PHE A 1 176 ? 0.953 -10.631 -1.122 1.00 98.56 176 PHE A C 1
ATOM 1360 O O . PHE A 1 176 ? 1.636 -9.948 -1.884 1.00 98.56 176 PHE A O 1
ATOM 1367 N N . GLY A 1 177 ? 1.513 -11.335 -0.133 1.00 96.62 177 GLY A N 1
ATOM 1368 C CA . GLY A 1 177 ? 2.966 -11.346 0.114 1.00 96.62 177 GLY A CA 1
ATOM 1369 C C . GLY A 1 177 ? 3.551 -10.005 0.588 1.00 96.62 177 GLY A C 1
ATOM 1370 O O . GLY A 1 177 ? 4.711 -9.698 0.302 1.00 96.62 177 GLY A O 1
ATOM 1371 N N . PHE A 1 178 ? 2.753 -9.179 1.277 1.00 96.94 178 PHE A N 1
ATOM 1372 C CA . PHE A 1 178 ? 3.150 -7.876 1.840 1.00 96.94 178 PHE A CA 1
ATOM 1373 C C . PHE A 1 178 ? 3.667 -7.965 3.290 1.00 96.94 178 PHE A C 1
ATOM 1375 O O . PHE A 1 178 ? 3.562 -7.006 4.043 1.00 96.94 178 PHE A O 1
ATOM 1382 N N . ASP A 1 179 ? 4.268 -9.084 3.689 1.00 95.19 179 ASP A N 1
ATOM 1383 C CA . ASP A 1 179 ? 4.443 -9.461 5.102 1.00 95.19 179 ASP A CA 1
ATOM 1384 C C . ASP A 1 179 ? 5.160 -8.397 5.947 1.00 95.19 179 ASP A C 1
ATOM 1386 O O . ASP A 1 179 ? 4.766 -8.131 7.077 1.00 95.19 179 ASP A O 1
ATOM 1390 N N . SER A 1 180 ? 6.186 -7.734 5.398 1.00 94.62 180 SER A N 1
ATOM 1391 C CA . SER A 1 180 ? 7.034 -6.759 6.117 1.00 94.62 180 SER A CA 1
ATOM 1392 C C . SER A 1 180 ? 7.574 -7.278 7.453 1.00 94.62 180 SER A C 1
ATOM 1394 O O . SER A 1 180 ? 7.789 -6.511 8.386 1.00 94.62 180 SER A O 1
ATOM 1396 N N . CYS A 1 181 ? 7.812 -8.581 7.525 1.00 92.88 181 CYS A N 1
ATOM 1397 C CA . CYS A 1 181 ? 8.477 -9.270 8.615 1.00 92.88 181 CYS A CA 1
ATOM 1398 C C . CYS A 1 181 ? 9.069 -10.580 8.089 1.00 92.88 181 CYS A C 1
ATOM 1400 O O . CYS A 1 181 ? 8.744 -11.023 6.986 1.00 92.88 181 CYS A O 1
ATOM 1402 N N . ASN A 1 182 ? 9.932 -11.196 8.884 1.00 86.81 182 ASN A N 1
ATOM 1403 C CA . ASN A 1 182 ? 10.534 -12.483 8.572 1.00 86.81 182 ASN A CA 1
ATOM 1404 C C . ASN A 1 182 ? 9.649 -13.631 9.066 1.00 86.81 182 ASN A C 1
ATOM 1406 O O . ASN A 1 182 ? 9.082 -13.560 10.159 1.00 86.81 182 ASN A O 1
ATOM 1410 N N . THR A 1 183 ? 9.621 -14.721 8.302 1.00 77.31 183 THR A N 1
ATOM 1411 C CA . THR A 1 183 ? 9.046 -16.005 8.718 1.00 77.31 183 THR A CA 1
ATOM 1412 C C . THR A 1 183 ? 10.153 -17.052 8.656 1.00 77.31 183 THR A C 1
ATOM 1414 O O . THR A 1 183 ? 10.504 -17.544 7.583 1.00 77.31 183 THR A O 1
ATOM 1417 N N . GLY A 1 184 ? 10.761 -17.348 9.808 1.00 75.75 184 GLY A N 1
ATOM 1418 C CA . GLY A 1 184 ? 12.023 -18.093 9.847 1.00 75.75 184 GLY A CA 1
ATOM 1419 C C . GLY A 1 184 ? 13.130 -17.350 9.090 1.00 75.75 184 GLY A C 1
ATOM 1420 O O . GLY A 1 184 ? 13.218 -16.124 9.168 1.00 75.75 184 GLY A O 1
ATOM 1421 N N . ASP A 1 185 ? 13.935 -18.088 8.323 1.00 72.38 185 ASP A N 1
ATOM 1422 C CA . ASP A 1 185 ? 15.086 -17.532 7.591 1.00 72.38 185 ASP A CA 1
ATOM 1423 C C . ASP A 1 185 ? 14.755 -17.089 6.154 1.00 72.38 185 ASP A C 1
ATOM 1425 O O . ASP A 1 185 ? 15.602 -16.520 5.461 1.00 72.38 185 ASP A O 1
ATOM 1429 N N . THR A 1 186 ? 13.527 -17.336 5.684 1.00 73.50 186 THR A N 1
ATOM 1430 C CA . THR A 1 186 ? 13.124 -17.030 4.303 1.00 73.50 186 THR A CA 1
ATOM 1431 C C . THR A 1 186 ? 12.605 -15.598 4.209 1.00 73.50 186 THR A C 1
ATOM 1433 O O . THR A 1 186 ? 11.664 -15.226 4.908 1.00 73.50 186 THR A O 1
ATOM 1436 N N . LEU A 1 187 ? 13.186 -14.792 3.315 1.00 76.19 187 LEU A N 1
ATOM 1437 C CA . LEU A 1 187 ? 12.734 -13.419 3.061 1.00 76.19 187 LEU A CA 1
ATOM 1438 C C . LEU A 1 187 ? 11.798 -13.334 1.861 1.00 76.19 187 LEU A C 1
ATOM 1440 O O . LEU A 1 187 ? 10.951 -12.439 1.805 1.00 76.19 187 LEU A O 1
ATOM 1444 N N . ARG A 1 188 ? 11.991 -14.199 0.859 1.00 79.44 188 ARG A N 1
ATOM 1445 C CA . ARG A 1 188 ? 11.245 -14.139 -0.397 1.00 79.44 188 ARG A CA 1
ATOM 1446 C C . ARG A 1 188 ? 11.068 -15.503 -1.059 1.00 79.44 188 ARG A C 1
ATOM 1448 O O . ARG A 1 188 ? 11.917 -16.380 -0.944 1.00 79.44 188 ARG A O 1
ATOM 1455 N N . VAL A 1 189 ? 10.013 -15.631 -1.863 1.00 80.12 189 VAL A N 1
ATOM 1456 C CA . VAL A 1 189 ? 9.700 -16.844 -2.644 1.00 80.12 189 VAL A CA 1
ATOM 1457 C C . VAL A 1 189 ? 10.676 -17.148 -3.782 1.00 80.12 189 VAL A C 1
ATOM 1459 O O . VAL A 1 189 ? 10.680 -18.260 -4.297 1.00 80.12 189 VAL A O 1
ATOM 1462 N N . ASN A 1 190 ? 11.531 -16.195 -4.159 1.00 72.12 190 ASN A N 1
ATOM 1463 C CA . ASN A 1 190 ? 12.619 -16.423 -5.116 1.00 72.12 190 ASN A CA 1
ATOM 1464 C C . ASN A 1 190 ? 13.861 -17.076 -4.470 1.00 72.12 190 ASN A C 1
ATOM 1466 O O . ASN A 1 190 ? 14.864 -17.257 -5.156 1.00 72.12 190 ASN A O 1
ATOM 1470 N N . GLY A 1 191 ? 13.813 -17.398 -3.170 1.00 70.19 191 GLY A N 1
ATOM 1471 C CA . GLY A 1 191 ? 14.904 -18.037 -2.432 1.00 70.19 191 GLY A CA 1
ATOM 1472 C C . GLY A 1 191 ? 15.844 -17.075 -1.698 1.00 70.19 191 GLY A C 1
ATOM 1473 O O . GLY A 1 191 ? 16.784 -17.544 -1.059 1.00 70.19 191 GLY A O 1
ATOM 1474 N N . ASP A 1 192 ? 15.609 -15.756 -1.742 1.00 75.38 192 ASP A N 1
ATOM 1475 C CA . ASP A 1 192 ? 16.365 -14.816 -0.904 1.00 75.38 192 ASP A CA 1
ATOM 1476 C C . ASP A 1 192 ? 16.054 -15.073 0.586 1.00 75.38 192 ASP A C 1
ATOM 1478 O O . ASP A 1 192 ? 14.888 -15.156 0.990 1.00 75.38 192 ASP A O 1
ATOM 1482 N N . GLY A 1 193 ? 17.099 -15.148 1.412 1.00 77.75 193 GLY A N 1
ATOM 1483 C CA . GLY A 1 193 ? 17.015 -15.379 2.857 1.00 77.75 193 GLY A CA 1
ATOM 1484 C C . GLY A 1 193 ? 17.863 -14.400 3.669 1.00 77.75 193 GLY A C 1
ATOM 1485 O O . GLY A 1 193 ? 18.606 -13.588 3.105 1.00 77.75 193 GLY A O 1
ATOM 1486 N N . LEU A 1 194 ? 17.726 -14.468 4.994 1.00 75.88 194 LEU A N 1
ATOM 1487 C CA . LEU A 1 194 ? 18.571 -13.715 5.924 1.00 75.88 194 LEU A CA 1
ATOM 1488 C C . LEU A 1 194 ? 20.034 -14.149 5.792 1.00 75.88 194 LEU A C 1
ATOM 1490 O O . LEU A 1 194 ? 20.333 -15.323 5.573 1.00 75.88 194 LEU A O 1
ATOM 1494 N N . LYS A 1 195 ? 20.952 -13.191 5.924 1.00 78.38 195 LYS A N 1
ATOM 1495 C CA . LYS A 1 195 ? 22.395 -13.445 5.949 1.00 78.38 195 LYS A CA 1
ATOM 1496 C C . LYS A 1 195 ? 22.910 -13.407 7.383 1.00 78.38 195 LYS A C 1
ATOM 1498 O O . LYS A 1 195 ? 22.394 -12.667 8.221 1.00 78.38 195 LYS A O 1
ATOM 1503 N N . ASP A 1 196 ? 23.977 -14.159 7.648 1.00 75.00 196 ASP A N 1
ATOM 1504 C CA . ASP A 1 196 ? 24.654 -14.136 8.945 1.00 75.00 196 ASP A CA 1
ATOM 1505 C C . ASP A 1 196 ? 25.041 -12.701 9.339 1.00 75.00 196 ASP A C 1
ATOM 1507 O O . ASP A 1 196 ? 25.746 -11.999 8.609 1.00 75.00 196 ASP A O 1
ATOM 1511 N N . GLY A 1 197 ? 24.581 -12.268 10.515 1.00 75.81 197 GLY A N 1
ATOM 1512 C CA . GLY A 1 197 ? 24.836 -10.928 11.052 1.00 75.81 197 GLY A CA 1
ATOM 1513 C C . GLY A 1 197 ? 23.798 -9.862 10.683 1.00 75.81 197 GLY A C 1
ATOM 1514 O O . GLY A 1 197 ? 23.948 -8.717 11.121 1.00 75.81 197 GLY A O 1
ATOM 1515 N N . ASP A 1 198 ? 22.743 -10.209 9.936 1.00 79.12 198 ASP A N 1
ATOM 1516 C CA . ASP A 1 198 ? 21.635 -9.291 9.672 1.00 79.12 198 ASP A CA 1
ATOM 1517 C C . ASP A 1 198 ? 20.979 -8.837 10.984 1.00 79.12 198 ASP A C 1
ATOM 1519 O O . ASP A 1 198 ? 20.567 -9.633 11.831 1.00 79.12 198 ASP A O 1
ATOM 1523 N N . LYS A 1 199 ? 20.877 -7.517 11.162 1.00 82.75 199 LYS A N 1
ATOM 1524 C CA . LYS A 1 199 ? 20.235 -6.926 12.338 1.00 82.75 199 LYS A CA 1
ATOM 1525 C C . LYS A 1 199 ? 18.729 -6.882 12.141 1.00 82.75 199 LYS A C 1
ATOM 1527 O O . LYS A 1 199 ? 18.240 -6.256 11.198 1.00 82.75 199 LYS A O 1
ATOM 1532 N N . LEU A 1 200 ? 18.012 -7.491 13.078 1.00 89.38 200 LEU A N 1
ATOM 1533 C CA . LEU A 1 200 ? 16.559 -7.455 13.132 1.00 89.38 200 LEU A CA 1
ATOM 1534 C C . LEU A 1 200 ? 16.080 -6.412 14.141 1.00 89.38 200 LEU A C 1
ATOM 1536 O O . LEU A 1 200 ? 16.712 -6.159 15.165 1.00 89.38 200 LEU A O 1
ATOM 1540 N N . ILE A 1 201 ? 14.954 -5.800 13.809 1.00 90.12 201 ILE A N 1
ATOM 1541 C CA . ILE A 1 201 ? 14.196 -4.862 14.619 1.00 90.12 201 ILE A CA 1
ATOM 1542 C C . ILE A 1 201 ? 12.935 -5.598 15.057 1.00 90.12 201 ILE A C 1
ATOM 1544 O O . ILE A 1 201 ? 12.199 -6.123 14.219 1.00 90.12 201 ILE A O 1
ATOM 1548 N N . GLU A 1 202 ? 12.689 -5.629 16.361 1.00 92.31 202 GLU A N 1
ATOM 1549 C CA . GLU A 1 202 ? 11.421 -6.090 16.916 1.00 92.31 202 GLU A CA 1
ATOM 1550 C C . GLU A 1 202 ? 10.381 -4.976 16.785 1.00 92.31 202 GLU A C 1
ATOM 1552 O O . GLU A 1 202 ? 10.575 -3.860 17.271 1.00 92.31 202 GLU A O 1
ATOM 1557 N N . VAL A 1 203 ? 9.273 -5.277 16.116 1.00 93.38 203 VAL A N 1
ATOM 1558 C CA . VAL A 1 203 ? 8.161 -4.352 15.901 1.00 93.38 203 VAL A CA 1
ATOM 1559 C C . VAL A 1 203 ? 6.897 -4.970 16.479 1.00 93.38 203 VAL A C 1
ATOM 1561 O O . VAL A 1 203 ? 6.612 -6.143 16.257 1.00 93.38 203 VAL A O 1
ATOM 1564 N N . ARG A 1 204 ? 6.126 -4.176 17.221 1.00 93.06 204 ARG A N 1
ATOM 1565 C CA . ARG A 1 204 ? 4.827 -4.570 17.779 1.00 93.06 204 ARG A CA 1
ATOM 1566 C C . ARG A 1 204 ? 3.802 -3.503 17.430 1.00 93.06 204 ARG A C 1
ATOM 1568 O O . ARG A 1 204 ? 4.132 -2.319 17.432 1.00 93.06 204 ARG A O 1
ATOM 1575 N N . ILE A 1 205 ? 2.577 -3.930 17.133 1.00 90.38 205 ILE A N 1
ATOM 1576 C CA . ILE A 1 205 ? 1.453 -3.017 16.868 1.00 90.38 205 ILE A CA 1
ATOM 1577 C C . ILE A 1 205 ? 0.948 -2.388 18.170 1.00 90.38 205 ILE A C 1
ATOM 1579 O O . ILE A 1 205 ? 0.697 -1.189 18.210 1.00 90.38 205 ILE A O 1
ATOM 1583 N N . ASP A 1 206 ? 0.889 -3.185 19.239 1.00 85.50 206 ASP A N 1
ATOM 1584 C CA . ASP A 1 206 ? 0.480 -2.776 20.582 1.00 85.50 206 ASP A CA 1
ATOM 1585 C C . ASP A 1 206 ? 1.487 -3.297 21.629 1.00 85.50 206 ASP A C 1
ATOM 1587 O O . ASP A 1 206 ? 2.154 -4.308 21.378 1.00 85.50 206 ASP A O 1
ATOM 1591 N N . PRO A 1 207 ? 1.580 -2.684 22.828 1.00 84.06 207 PRO A N 1
ATOM 1592 C CA . PRO A 1 207 ? 2.466 -3.140 23.908 1.00 84.06 207 PRO A CA 1
ATOM 1593 C C . PRO A 1 207 ? 2.280 -4.604 24.326 1.00 84.06 207 PRO A C 1
ATOM 1595 O O . PRO A 1 207 ? 3.238 -5.228 24.783 1.00 84.06 207 PRO A O 1
ATOM 1598 N N . ASP A 1 208 ? 1.077 -5.150 24.142 1.00 85.50 208 ASP A N 1
ATOM 1599 C CA . ASP A 1 208 ? 0.723 -6.543 24.443 1.00 85.50 208 ASP A CA 1
ATOM 1600 C C . ASP A 1 208 ? 0.529 -7.394 23.173 1.00 85.50 208 ASP A C 1
ATOM 1602 O O . ASP A 1 208 ? 0.213 -8.578 23.257 1.00 85.50 208 ASP A O 1
ATOM 1606 N N . GLY A 1 209 ? 0.749 -6.812 21.988 1.00 86.88 209 GLY A N 1
ATOM 1607 C CA . GLY A 1 209 ? 0.544 -7.467 20.697 1.00 86.88 209 GLY A CA 1
ATOM 1608 C C . GLY A 1 209 ? 1.665 -8.429 20.296 1.00 86.88 209 GLY A C 1
ATOM 1609 O O . GLY A 1 209 ? 2.697 -8.542 20.960 1.00 86.88 209 GLY A O 1
ATOM 1610 N N . GLU A 1 210 ? 1.476 -9.110 19.170 1.00 93.00 210 GLU A N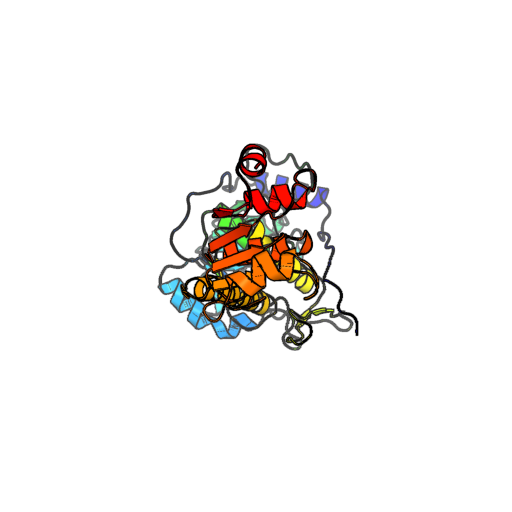 1
ATOM 1611 C CA . GLU A 1 210 ? 2.493 -9.973 18.560 1.00 93.00 210 GLU A CA 1
ATOM 1612 C C . GLU A 1 210 ? 3.782 -9.200 18.226 1.00 93.00 210 GLU A C 1
ATOM 1614 O O . GLU A 1 210 ? 3.742 -8.021 17.859 1.00 93.00 210 GLU A O 1
ATOM 1619 N N . THR A 1 211 ? 4.927 -9.878 18.354 1.00 93.38 211 THR A N 1
ATOM 1620 C CA . THR A 1 211 ? 6.242 -9.355 17.962 1.00 93.38 211 THR A CA 1
ATOM 1621 C C . THR A 1 211 ? 6.623 -9.834 16.569 1.00 93.38 211 THR A C 1
ATOM 1623 O O . THR A 1 211 ? 6.799 -11.027 16.334 1.00 93.38 211 THR A O 1
ATOM 1626 N N . PHE A 1 212 ? 6.844 -8.878 15.672 1.00 94.12 212 PHE A N 1
ATOM 1627 C CA . PHE A 1 212 ? 7.323 -9.091 14.314 1.00 94.12 212 PHE A CA 1
ATOM 1628 C C . PHE A 1 212 ? 8.810 -8.762 14.220 1.00 94.12 212 PHE A C 1
ATOM 1630 O O . PHE A 1 212 ? 9.250 -7.690 14.637 1.00 94.12 212 PHE A O 1
ATOM 1637 N N . HIS A 1 213 ? 9.587 -9.661 13.626 1.00 93.06 213 HIS A N 1
ATOM 1638 C CA . HIS A 1 213 ? 11.014 -9.450 13.402 1.00 93.06 213 HIS A CA 1
ATOM 1639 C C . HIS A 1 213 ? 11.233 -8.941 11.984 1.00 93.06 213 HIS A C 1
ATOM 1641 O O . HIS A 1 213 ? 10.867 -9.604 11.016 1.00 93.06 213 HIS A O 1
ATOM 1647 N N . CYS A 1 214 ? 11.818 -7.757 11.862 1.00 92.06 214 CYS A N 1
ATOM 1648 C CA . CYS A 1 214 ? 11.914 -7.041 10.597 1.00 92.06 214 CYS A CA 1
ATOM 1649 C C . CYS A 1 214 ? 13.359 -6.624 10.345 1.00 92.06 214 CYS A C 1
ATOM 1651 O O . CYS A 1 214 ? 14.024 -6.136 11.255 1.00 92.06 214 CYS A O 1
ATOM 1653 N N . ASN A 1 215 ? 13.849 -6.709 9.110 1.00 90.31 215 ASN A N 1
ATOM 1654 C CA . ASN A 1 215 ? 15.004 -5.883 8.751 1.00 90.31 215 ASN A CA 1
ATOM 1655 C C . ASN A 1 215 ? 14.579 -4.402 8.630 1.00 90.31 215 ASN A C 1
ATOM 1657 O O . ASN A 1 215 ? 13.390 -4.066 8.627 1.00 90.31 215 ASN A O 1
ATOM 1661 N N . THR A 1 216 ? 15.546 -3.495 8.497 1.00 89.19 216 THR A N 1
ATOM 1662 C CA . THR A 1 216 ? 15.278 -2.049 8.427 1.00 89.19 216 THR A CA 1
ATOM 1663 C C . THR A 1 216 ? 14.348 -1.655 7.275 1.00 89.19 216 THR A C 1
ATOM 1665 O O . THR A 1 216 ? 13.498 -0.786 7.452 1.00 89.19 216 THR A O 1
ATOM 1668 N N . ALA A 1 217 ? 14.465 -2.295 6.108 1.00 89.50 217 ALA A N 1
ATOM 1669 C CA . ALA A 1 217 ? 13.629 -1.980 4.948 1.00 89.50 217 ALA A CA 1
ATOM 1670 C C . ALA A 1 217 ? 12.170 -2.425 5.143 1.00 89.50 217 ALA A C 1
ATOM 1672 O O . ALA A 1 217 ? 11.255 -1.707 4.746 1.00 89.50 217 ALA A O 1
ATOM 1673 N N . MET A 1 218 ? 11.953 -3.576 5.783 1.00 93.19 218 MET A N 1
ATOM 1674 C CA . MET A 1 218 ? 10.627 -4.079 6.157 1.00 93.19 218 MET A CA 1
ATOM 1675 C C . MET A 1 218 ? 9.959 -3.188 7.207 1.00 93.19 218 MET A C 1
ATOM 1677 O O . MET A 1 218 ? 8.808 -2.793 7.040 1.00 93.19 218 MET A O 1
ATOM 1681 N N . ALA A 1 219 ? 10.697 -2.800 8.250 1.00 92.94 219 ALA A N 1
ATOM 1682 C CA . ALA A 1 219 ? 10.189 -1.892 9.274 1.00 92.94 219 ALA A CA 1
ATOM 1683 C C . ALA A 1 219 ? 9.794 -0.529 8.667 1.00 92.94 219 ALA A C 1
ATOM 1685 O O . ALA A 1 219 ? 8.700 -0.026 8.917 1.00 92.94 219 ALA A O 1
ATOM 1686 N N . LEU A 1 220 ? 10.639 0.020 7.788 1.00 92.81 220 LEU A N 1
ATOM 1687 C CA . LEU A 1 220 ? 10.351 1.250 7.045 1.00 92.81 220 LEU A CA 1
ATOM 1688 C C . LEU A 1 220 ? 9.132 1.112 6.120 1.00 92.81 220 LEU A C 1
ATOM 1690 O O . LEU A 1 220 ? 8.355 2.053 5.976 1.00 92.81 220 LEU A O 1
ATOM 1694 N N . GLN A 1 221 ? 8.952 -0.048 5.480 1.00 95.06 221 GLN A N 1
ATOM 1695 C CA . GLN A 1 221 ? 7.764 -0.328 4.673 1.00 95.06 221 GLN A CA 1
ATOM 1696 C C . GLN A 1 221 ? 6.493 -0.256 5.521 1.00 95.06 221 GLN A C 1
ATOM 1698 O O . GLN A 1 221 ? 5.527 0.382 5.109 1.00 95.06 221 GLN A O 1
ATOM 1703 N N . ALA A 1 222 ? 6.501 -0.886 6.695 1.00 94.62 222 ALA A N 1
ATOM 1704 C CA . ALA A 1 222 ? 5.364 -0.902 7.606 1.00 94.62 222 ALA A CA 1
ATOM 1705 C C . ALA A 1 222 ? 5.044 0.483 8.187 1.00 94.62 222 ALA A C 1
ATOM 1707 O O . ALA A 1 222 ? 3.874 0.854 8.283 1.00 94.62 222 ALA A O 1
ATOM 1708 N N . GLU A 1 223 ? 6.064 1.280 8.516 1.00 92.44 223 GLU A N 1
ATOM 1709 C CA . GLU A 1 223 ? 5.886 2.680 8.916 1.00 92.44 223 GLU A CA 1
ATOM 1710 C C . GLU A 1 223 ? 5.232 3.491 7.785 1.00 92.44 223 GLU A C 1
ATOM 1712 O O . GLU A 1 223 ? 4.179 4.100 7.970 1.00 92.44 223 GLU A O 1
ATOM 1717 N N . HIS A 1 224 ? 5.809 3.455 6.581 1.00 92.50 224 HIS A N 1
ATOM 1718 C CA . HIS A 1 224 ? 5.311 4.238 5.452 1.00 92.50 224 HIS A CA 1
ATOM 1719 C C . HIS A 1 224 ? 3.943 3.786 4.946 1.00 92.50 224 HIS A C 1
ATOM 1721 O O . HIS A 1 224 ? 3.164 4.632 4.514 1.00 92.50 224 HIS A O 1
ATOM 1727 N N . PHE A 1 225 ? 3.619 2.493 5.004 1.00 95.12 225 PHE A N 1
ATOM 1728 C CA . PHE A 1 225 ? 2.300 1.991 4.619 1.00 95.12 225 PHE A CA 1
ATOM 1729 C C . PHE A 1 225 ? 1.172 2.686 5.391 1.00 95.12 225 PHE A C 1
ATOM 1731 O O . PHE A 1 225 ? 0.149 3.028 4.810 1.00 95.12 225 PHE A O 1
ATOM 1738 N N . GLN A 1 226 ? 1.369 2.975 6.679 1.00 91.50 226 GLN A N 1
ATOM 1739 C CA . GLN A 1 226 ? 0.343 3.625 7.498 1.00 91.50 226 GLN A CA 1
ATOM 1740 C C . GLN A 1 226 ? -0.039 5.020 6.988 1.00 91.50 226 GLN A C 1
ATOM 1742 O O . GLN A 1 226 ? -1.202 5.398 7.100 1.00 91.50 226 GLN A O 1
ATOM 1747 N N . THR A 1 227 ? 0.900 5.748 6.377 1.00 90.25 227 THR A N 1
ATOM 1748 C CA . THR A 1 227 ? 0.641 7.078 5.793 1.00 90.25 227 THR A CA 1
ATOM 1749 C C . THR A 1 227 ? -0.248 7.031 4.548 1.00 90.25 227 THR A C 1
ATOM 1751 O O . THR A 1 227 ? -0.842 8.039 4.175 1.00 90.25 227 THR A O 1
ATOM 1754 N N . TYR A 1 228 ? -0.397 5.864 3.905 1.00 91.06 228 TYR A N 1
ATOM 1755 C CA . TYR A 1 228 ? -1.242 5.738 2.714 1.00 91.06 228 TYR A CA 1
ATOM 1756 C C . TYR A 1 228 ? -2.724 5.916 3.038 1.00 91.06 228 TYR A C 1
ATOM 1758 O O . TYR A 1 228 ? -3.464 6.360 2.170 1.00 91.06 228 TYR A O 1
ATOM 1766 N N . TYR A 1 229 ? -3.142 5.652 4.277 1.00 86.12 229 TYR A N 1
ATOM 1767 C CA . TYR A 1 229 ? -4.503 5.944 4.728 1.00 86.12 229 TYR A CA 1
ATOM 1768 C C . TYR A 1 229 ? -4.799 7.451 4.764 1.00 86.12 229 TYR A C 1
ATOM 1770 O O . TYR A 1 229 ? -5.946 7.844 4.583 1.00 86.12 229 TYR A O 1
ATOM 1778 N N . ASP A 1 230 ? -3.776 8.290 4.954 1.00 84.25 230 ASP A N 1
ATOM 1779 C CA . ASP A 1 230 ? -3.929 9.748 4.948 1.00 84.25 230 ASP A CA 1
ATOM 1780 C C . ASP A 1 230 ? -3.849 10.309 3.521 1.00 84.25 230 ASP A C 1
ATOM 1782 O O . ASP A 1 230 ? -4.572 11.237 3.160 1.00 84.25 230 ASP A O 1
ATOM 1786 N N . TYR A 1 231 ? -2.962 9.749 2.691 1.00 83.94 231 TYR A N 1
ATOM 1787 C CA . TYR A 1 231 ? -2.734 10.228 1.325 1.00 83.94 231 TYR A CA 1
ATOM 1788 C C . TYR A 1 231 ? -3.764 9.722 0.312 1.00 83.94 231 TYR A C 1
ATOM 1790 O O . TYR A 1 231 ? -4.006 10.409 -0.681 1.00 83.94 231 TYR A O 1
ATOM 1798 N N . LEU A 1 232 ? -4.349 8.543 0.545 1.00 89.81 232 LEU A N 1
ATOM 1799 C CA . LEU A 1 232 ? -5.293 7.865 -0.348 1.00 89.81 232 LEU A CA 1
ATOM 1800 C C . LEU A 1 232 ? -6.590 7.525 0.419 1.00 89.81 232 LEU A C 1
ATOM 1802 O O . LEU A 1 232 ? -6.861 6.353 0.682 1.00 89.81 232 LEU A O 1
ATOM 1806 N N . PRO A 1 233 ? -7.389 8.529 0.822 1.00 82.69 233 PRO A N 1
ATOM 1807 C CA . PRO A 1 233 ? -8.495 8.338 1.767 1.00 82.69 233 PRO A CA 1
ATOM 1808 C C . PRO A 1 233 ? -9.666 7.505 1.221 1.00 82.69 233 PRO A C 1
ATOM 1810 O O . PRO A 1 233 ? -10.484 7.018 1.995 1.00 82.69 233 PRO A O 1
ATOM 1813 N N . ASP A 1 234 ? -9.773 7.351 -0.098 1.00 89.88 234 ASP A N 1
ATOM 1814 C CA . ASP A 1 234 ? -10.776 6.528 -0.782 1.00 89.88 234 ASP A CA 1
ATOM 1815 C C . ASP A 1 234 ? -10.220 5.163 -1.234 1.00 89.88 234 ASP A C 1
ATOM 1817 O O . ASP A 1 234 ? -10.911 4.417 -1.931 1.00 89.88 234 ASP A O 1
ATOM 1821 N N . ALA A 1 235 ? -8.985 4.821 -0.850 1.00 94.06 235 ALA A N 1
ATOM 1822 C CA . ALA A 1 235 ? -8.424 3.496 -1.065 1.00 94.06 235 ALA A CA 1
ATOM 1823 C C . ALA A 1 235 ? -8.847 2.518 0.044 1.00 94.06 235 ALA A C 1
ATOM 1825 O O . ALA A 1 235 ? -8.832 2.834 1.232 1.00 94.06 235 ALA A O 1
ATOM 1826 N N . VAL A 1 236 ? -9.171 1.293 -0.358 1.00 96.06 236 VAL A N 1
ATOM 1827 C CA . VAL A 1 236 ? -9.480 0.156 0.510 1.00 96.06 236 VAL A CA 1
ATOM 1828 C C . VAL A 1 236 ? -8.351 -0.858 0.380 1.00 96.06 236 VAL A C 1
ATOM 1830 O O . VAL A 1 236 ? -8.013 -1.270 -0.731 1.00 96.06 236 VAL A O 1
ATOM 1833 N N . PHE A 1 237 ? -7.775 -1.263 1.509 1.00 97.75 237 PHE A N 1
ATOM 1834 C CA . PHE A 1 237 ? -6.665 -2.212 1.564 1.00 97.75 237 PHE A CA 1
ATOM 1835 C C . PHE A 1 237 ? -7.096 -3.495 2.262 1.00 97.75 237 PHE A C 1
ATOM 1837 O O . PHE A 1 237 ? -7.409 -3.469 3.446 1.00 97.75 237 PHE A O 1
ATOM 1844 N N . ASN A 1 238 ? -7.020 -4.614 1.550 1.00 97.88 238 ASN A N 1
ATOM 1845 C CA . ASN A 1 238 ? -7.275 -5.945 2.082 1.00 97.88 238 ASN A CA 1
ATOM 1846 C C . ASN A 1 238 ? -5.953 -6.713 2.132 1.00 97.88 238 ASN A C 1
ATOM 1848 O O . ASN A 1 238 ? -5.310 -6.932 1.104 1.00 97.88 238 ASN A O 1
ATOM 1852 N N . GLY A 1 239 ? -5.510 -7.086 3.331 1.00 97.38 239 GLY A N 1
ATOM 1853 C CA . GLY A 1 239 ? -4.257 -7.809 3.534 1.00 97.38 239 GLY A CA 1
ATOM 1854 C C . GLY A 1 239 ? -4.471 -9.315 3.598 1.00 97.38 239 GLY A C 1
ATOM 1855 O O . GLY A 1 239 ? -5.150 -9.793 4.502 1.00 97.38 239 GLY A O 1
ATOM 1856 N N . HIS A 1 240 ? -3.834 -10.069 2.703 1.00 97.38 240 HIS A N 1
ATOM 1857 C CA . HIS A 1 240 ? -3.898 -11.532 2.703 1.00 97.38 240 HIS A CA 1
ATOM 1858 C C . HIS A 1 240 ? -2.678 -12.125 3.403 1.00 97.38 240 HIS A C 1
ATOM 1860 O O . HIS A 1 240 ? -1.541 -11.732 3.129 1.00 97.38 240 HIS A O 1
ATOM 1866 N N . GLY A 1 241 ? -2.911 -13.093 4.294 1.00 93.56 241 GLY A N 1
ATOM 1867 C CA . GLY A 1 241 ? -1.866 -13.851 4.992 1.00 93.56 241 GLY A CA 1
ATOM 1868 C C . GLY A 1 241 ? -1.518 -13.344 6.379 1.00 93.56 241 GLY A C 1
ATOM 1869 O O . GLY A 1 241 ? -2.308 -12.669 7.046 1.00 93.56 241 GLY A O 1
ATOM 1870 N N . HIS A 1 242 ? -0.307 -13.694 6.809 1.00 92.94 242 HIS A N 1
ATOM 1871 C CA . HIS A 1 242 ? 0.222 -13.335 8.115 1.00 92.94 242 HIS A CA 1
ATOM 1872 C C . HIS A 1 242 ? 1.497 -12.514 7.980 1.00 92.94 242 HIS A C 1
ATOM 1874 O O . HIS A 1 242 ? 2.474 -12.959 7.385 1.00 92.94 242 HIS A O 1
ATOM 1880 N N . GLY A 1 243 ? 1.476 -11.316 8.552 1.00 95.25 243 GLY A N 1
ATOM 1881 C CA . GLY A 1 243 ? 2.607 -10.408 8.554 1.00 95.25 243 GLY A CA 1
ATOM 1882 C C . GLY A 1 243 ? 2.270 -9.083 9.222 1.00 95.25 243 GLY A C 1
ATOM 1883 O O . GLY A 1 243 ? 1.120 -8.820 9.588 1.00 95.25 243 GLY A O 1
ATOM 1884 N N . LEU A 1 244 ? 3.283 -8.235 9.373 1.00 96.06 244 LEU A N 1
ATOM 1885 C CA 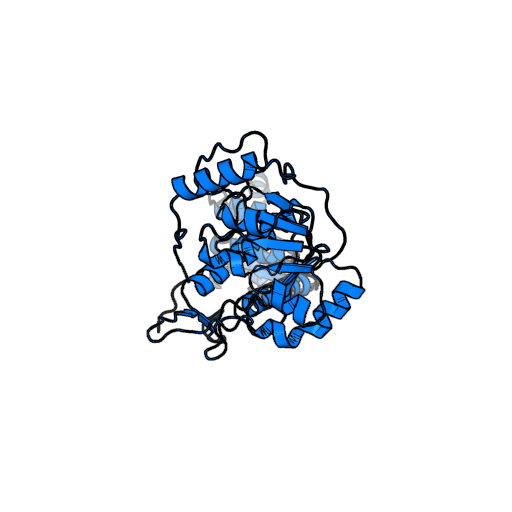. LEU A 1 244 ? 3.176 -6.932 10.015 1.00 96.06 244 LEU A CA 1
ATOM 1886 C C . LEU A 1 244 ? 2.196 -6.002 9.279 1.00 96.06 244 LEU A C 1
ATOM 1888 O O . LEU A 1 244 ? 1.407 -5.325 9.933 1.00 96.06 244 LEU A O 1
ATOM 1892 N N . ILE A 1 245 ? 2.177 -5.984 7.939 1.00 96.94 245 ILE A N 1
ATOM 1893 C CA . ILE A 1 245 ? 1.199 -5.169 7.181 1.00 96.94 245 ILE A CA 1
ATOM 1894 C C . ILE A 1 245 ? -0.226 -5.668 7.408 1.00 96.94 245 ILE A C 1
ATOM 1896 O O . ILE A 1 245 ? -1.126 -4.865 7.641 1.00 96.94 245 ILE A O 1
ATOM 1900 N N . GLN A 1 246 ? -0.442 -6.982 7.380 1.00 97.12 246 GLN A N 1
ATOM 1901 C CA . GLN A 1 246 ? -1.752 -7.575 7.628 1.00 97.12 246 GLN A CA 1
ATOM 1902 C C . GLN A 1 246 ? -2.218 -7.284 9.060 1.00 97.12 246 GLN A C 1
ATOM 1904 O O . GLN A 1 246 ? -3.386 -6.968 9.268 1.00 97.12 246 GLN A O 1
ATOM 1909 N N . ALA A 1 247 ? -1.308 -7.303 10.039 1.00 96.44 247 ALA A N 1
ATOM 1910 C CA . ALA A 1 247 ? -1.604 -6.891 11.407 1.00 96.44 247 ALA A CA 1
ATOM 1911 C C . ALA A 1 247 ? -1.978 -5.399 11.507 1.00 96.44 247 ALA A C 1
ATOM 1913 O O . ALA A 1 247 ? -2.929 -5.066 12.211 1.00 96.44 247 ALA A O 1
ATOM 1914 N N . ILE A 1 248 ? -1.301 -4.507 10.766 1.00 95.69 248 ILE A N 1
ATOM 1915 C CA . ILE A 1 248 ? -1.671 -3.080 10.674 1.00 95.69 248 ILE A CA 1
ATOM 1916 C C . ILE A 1 248 ? -3.086 -2.914 10.111 1.00 95.69 248 ILE A C 1
ATOM 1918 O O . ILE A 1 248 ? -3.866 -2.136 10.658 1.00 95.69 248 ILE A O 1
ATOM 1922 N N . ILE A 1 249 ? -3.412 -3.617 9.020 1.00 96.06 249 ILE A N 1
ATOM 1923 C CA . ILE A 1 249 ? -4.732 -3.543 8.374 1.00 96.06 249 ILE A CA 1
ATOM 1924 C C . ILE A 1 249 ? -5.815 -4.002 9.353 1.00 96.06 249 ILE A C 1
ATOM 1926 O O . ILE A 1 249 ? -6.714 -3.221 9.658 1.00 96.06 249 ILE A O 1
ATOM 1930 N N . ARG A 1 250 ? -5.666 -5.200 9.936 1.00 94.81 250 ARG A N 1
ATOM 1931 C CA . ARG A 1 250 ? -6.616 -5.735 10.925 1.00 94.81 250 ARG A CA 1
ATOM 1932 C C . ARG A 1 250 ? -6.804 -4.793 12.105 1.00 94.81 250 ARG A C 1
ATOM 1934 O O . ARG A 1 250 ? -7.931 -4.490 12.473 1.00 94.81 250 ARG A O 1
ATOM 1941 N N . LYS A 1 251 ? -5.713 -4.256 12.663 1.00 92.69 251 LYS A N 1
ATOM 1942 C CA . LYS A 1 251 ? -5.806 -3.321 13.789 1.00 92.69 251 LYS A CA 1
ATOM 1943 C C . LYS A 1 251 ? -6.580 -2.056 13.422 1.00 92.69 251 LYS A C 1
ATOM 1945 O O . LYS A 1 251 ? -7.333 -1.528 14.237 1.00 92.69 251 LYS A O 1
ATOM 1950 N N . ARG A 1 252 ? -6.402 -1.543 12.202 1.00 90.38 252 ARG A N 1
ATOM 1951 C CA . ARG A 1 252 ? -7.157 -0.379 11.718 1.00 90.38 252 ARG A CA 1
ATOM 1952 C C . ARG A 1 252 ? -8.639 -0.696 11.546 1.00 90.38 252 ARG A C 1
ATOM 1954 O O . ARG A 1 252 ? -9.456 0.130 11.942 1.00 90.38 252 ARG A O 1
ATOM 1961 N N . GLU A 1 253 ? -8.980 -1.866 11.019 1.00 88.31 253 GLU A N 1
ATOM 1962 C CA . GLU A 1 253 ? -10.367 -2.340 10.927 1.00 88.31 253 GLU A CA 1
ATOM 1963 C C . GLU A 1 253 ? -11.003 -2.494 12.312 1.00 88.31 253 GLU A C 1
ATOM 1965 O O . GLU A 1 253 ? -12.075 -1.947 12.547 1.00 88.31 253 GLU A O 1
ATOM 1970 N N . GLU A 1 254 ? -10.317 -3.140 13.258 1.00 87.00 254 GLU A N 1
ATOM 1971 C CA . GLU A 1 254 ? -10.755 -3.274 14.655 1.00 87.00 254 GLU A CA 1
ATOM 1972 C C . GLU A 1 254 ? -10.980 -1.909 15.314 1.00 87.00 254 GLU A C 1
ATOM 1974 O O . GLU A 1 254 ? -11.998 -1.693 15.974 1.00 87.00 254 GLU A O 1
ATOM 1979 N N . ASN A 1 255 ? -10.060 -0.960 15.112 1.00 82.50 255 ASN A N 1
ATOM 1980 C CA . ASN A 1 255 ? -10.196 0.401 15.626 1.00 82.50 255 ASN A CA 1
ATOM 1981 C C . ASN A 1 255 ? -11.397 1.123 14.995 1.00 82.50 255 ASN A C 1
ATOM 1983 O O . ASN A 1 255 ? -1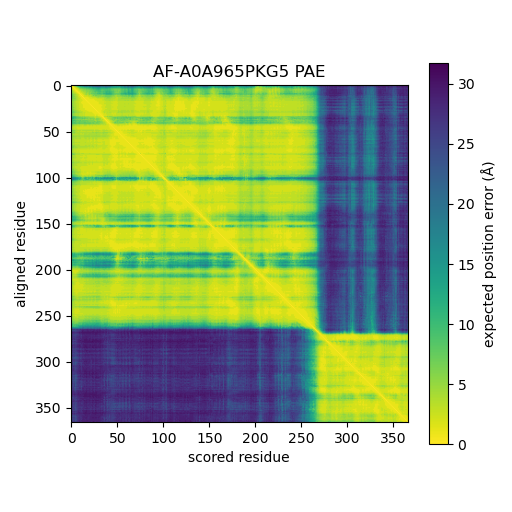2.109 1.837 15.698 1.00 82.50 255 ASN A O 1
ATOM 1987 N N . MET A 1 256 ? -11.642 0.935 13.693 1.00 76.25 256 MET A N 1
ATOM 1988 C CA . MET A 1 256 ? -12.803 1.501 12.999 1.00 76.25 256 MET A CA 1
ATOM 1989 C C . MET A 1 256 ? -14.118 0.869 13.462 1.00 76.25 256 MET A C 1
ATOM 1991 O O . MET A 1 256 ? -15.079 1.600 13.677 1.00 76.25 256 MET A O 1
ATOM 1995 N N . MET A 1 257 ? -14.164 -0.450 13.668 1.00 73.50 257 MET A N 1
ATOM 1996 C CA . MET A 1 257 ? -15.327 -1.141 14.235 1.00 73.50 257 MET A CA 1
ATOM 1997 C C . MET A 1 257 ? -15.591 -0.674 15.661 1.00 73.50 257 MET A C 1
ATOM 1999 O O . MET A 1 257 ? -16.709 -0.291 15.968 1.00 73.50 257 MET A O 1
ATOM 2003 N N . THR A 1 258 ? -14.556 -0.596 16.498 1.00 73.50 258 THR A N 1
ATOM 2004 C CA . THR A 1 258 ? -14.664 -0.084 17.871 1.00 73.50 258 THR A CA 1
ATOM 2005 C C . THR A 1 258 ? -15.171 1.356 17.880 1.00 73.50 258 THR A C 1
ATOM 2007 O O . THR A 1 258 ? -16.059 1.696 18.655 1.00 73.50 258 THR A O 1
ATOM 2010 N N . LEU A 1 259 ? -14.646 2.215 17.000 1.00 66.62 259 LEU A N 1
ATOM 2011 C CA . LEU A 1 259 ? -15.128 3.587 16.850 1.00 66.62 259 LEU A CA 1
ATOM 2012 C C . LEU A 1 259 ? -16.583 3.622 16.365 1.00 66.62 259 LEU A C 1
ATOM 2014 O O . LEU A 1 259 ? -17.373 4.405 16.882 1.00 66.62 259 LEU A O 1
ATOM 2018 N N . GLY A 1 260 ? -16.944 2.770 15.407 1.00 65.06 260 GLY A N 1
ATOM 2019 C CA . GLY A 1 260 ? -18.306 2.616 14.907 1.00 65.06 260 GLY A CA 1
ATOM 2020 C C . GLY A 1 260 ? -19.270 2.145 15.990 1.00 65.06 260 GLY A C 1
ATOM 2021 O O . GLY A 1 260 ? -20.330 2.733 16.144 1.00 65.06 260 GLY A O 1
ATOM 2022 N N . ASP A 1 261 ? -18.892 1.157 16.795 1.00 62.31 261 ASP A N 1
ATOM 2023 C CA . ASP A 1 261 ? -19.666 0.671 17.936 1.00 62.31 261 ASP A CA 1
ATOM 2024 C C . ASP A 1 261 ? -19.796 1.740 19.012 1.00 62.31 261 ASP A C 1
ATOM 2026 O O . ASP A 1 261 ? -20.873 1.897 19.581 1.00 62.31 261 ASP A O 1
ATOM 2030 N N . LEU A 1 262 ? -18.748 2.531 19.256 1.00 56.66 262 LEU A N 1
ATOM 2031 C CA . LEU A 1 262 ? -18.843 3.708 20.112 1.00 56.66 262 LEU A CA 1
ATOM 2032 C C . LEU A 1 262 ? -19.866 4.696 19.531 1.00 56.66 262 LEU A C 1
ATOM 2034 O O . LEU A 1 262 ? -20.797 5.049 20.240 1.00 56.66 262 LEU A O 1
ATOM 2038 N N . ILE A 1 263 ? -19.788 5.061 18.248 1.00 54.97 263 ILE A N 1
ATOM 2039 C CA . ILE A 1 263 ? -20.747 5.961 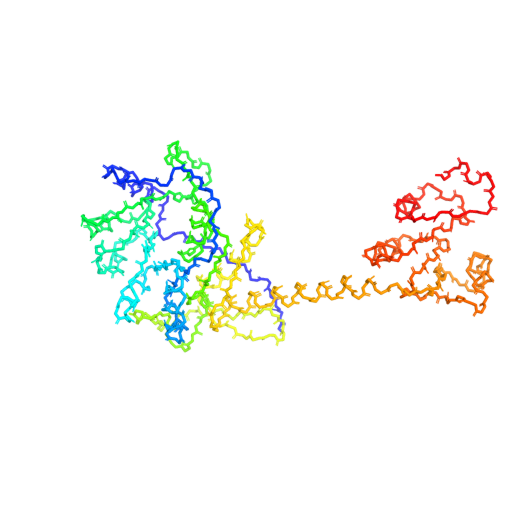17.568 1.00 54.97 263 ILE A CA 1
ATOM 2040 C C . ILE A 1 263 ? -22.179 5.380 17.518 1.00 54.97 263 ILE A C 1
ATOM 2042 O O . ILE A 1 263 ? -23.159 6.117 17.594 1.00 54.97 263 ILE A O 1
ATOM 2046 N N . ASN A 1 264 ? -22.337 4.062 17.416 1.00 50.59 264 ASN A N 1
ATOM 2047 C CA . ASN A 1 264 ? -23.638 3.395 17.304 1.00 50.59 264 ASN A CA 1
ATOM 2048 C C . ASN A 1 264 ? -24.274 3.129 18.673 1.00 50.59 264 ASN A C 1
ATOM 2050 O O . ASN A 1 264 ? -25.488 3.250 18.822 1.00 50.59 264 ASN A O 1
ATOM 2054 N N . THR A 1 265 ? -23.479 2.833 19.702 1.00 49.81 265 THR A N 1
ATOM 2055 C CA . THR A 1 265 ? -23.941 2.784 21.103 1.00 49.81 265 THR A CA 1
ATOM 2056 C C . THR A 1 265 ? -24.458 4.155 21.532 1.00 49.81 265 THR A C 1
ATOM 2058 O O . THR A 1 265 ? -25.427 4.275 22.278 1.00 49.81 265 THR A O 1
ATOM 2061 N N . GLN A 1 266 ? -23.864 5.206 20.979 1.00 43.97 266 GLN A N 1
ATOM 2062 C CA . GLN A 1 266 ? -24.329 6.573 21.102 1.00 43.97 266 GLN A CA 1
ATOM 2063 C C . GLN A 1 266 ? -25.670 6.863 20.375 1.00 43.97 266 GLN A C 1
ATOM 2065 O O . GLN A 1 266 ? -26.285 7.891 20.634 1.00 43.97 266 GLN A O 1
ATOM 2070 N N . ALA A 1 267 ? -26.191 5.961 19.535 1.00 45.97 267 ALA A N 1
ATOM 2071 C CA . ALA A 1 267 ? -27.501 6.106 18.886 1.00 45.97 267 ALA A CA 1
ATOM 2072 C C . ALA A 1 267 ? -28.676 5.493 19.684 1.00 45.97 267 ALA A C 1
ATOM 2074 O O . ALA A 1 267 ? -29.829 5.612 19.261 1.00 45.97 267 ALA A O 1
ATOM 2075 N N . GLN A 1 268 ? -28.439 4.873 20.850 1.00 50.25 268 GLN A N 1
ATOM 2076 C CA . GLN A 1 268 ? -29.525 4.528 21.775 1.00 50.25 268 GLN A CA 1
ATOM 2077 C C . GLN A 1 268 ? -29.966 5.778 22.547 1.00 50.25 268 GLN A C 1
ATOM 2079 O O . GLN A 1 268 ? -29.395 6.129 23.580 1.00 50.25 268 GLN A O 1
ATOM 2084 N N . GLN A 1 269 ? -31.015 6.446 22.056 1.00 59.00 269 GLN A N 1
ATOM 2085 C CA . GLN A 1 269 ? -31.747 7.447 22.833 1.00 59.00 269 GLN A CA 1
ATOM 2086 C C . GLN A 1 269 ? -32.202 6.826 24.160 1.00 59.00 269 GLN A C 1
ATOM 2088 O O . GLN A 1 269 ? -33.042 5.929 24.195 1.00 59.00 269 GLN A O 1
ATOM 2093 N N . ASN A 1 270 ? -31.611 7.297 25.255 1.00 70.12 270 ASN A N 1
ATOM 2094 C CA . ASN A 1 270 ? -32.021 6.980 26.613 1.00 70.12 270 ASN A CA 1
AT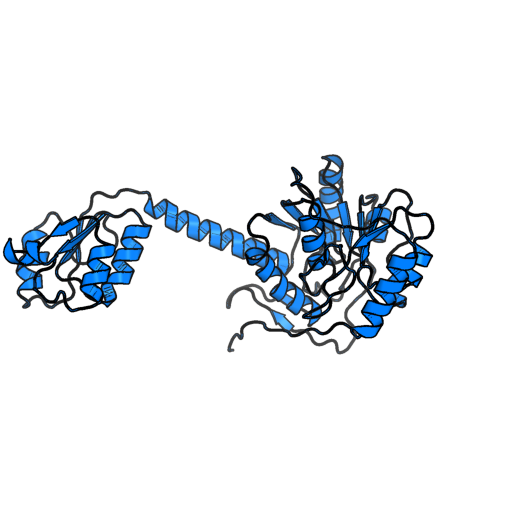OM 2095 C C . ASN A 1 270 ? -32.601 8.250 27.244 1.00 70.12 270 ASN A C 1
ATOM 2097 O O . ASN A 1 270 ? -31.875 9.224 27.428 1.00 70.12 270 ASN A O 1
ATOM 2101 N N . ASP A 1 271 ? -33.883 8.225 27.612 1.00 84.56 271 ASP A N 1
ATOM 2102 C CA . ASP A 1 271 ? -34.647 9.392 28.088 1.00 84.56 271 ASP A CA 1
ATOM 2103 C C . ASP A 1 271 ? -34.239 9.907 29.483 1.00 84.56 271 ASP A C 1
ATOM 2105 O O . ASP A 1 271 ? -34.824 10.859 30.004 1.00 84.56 271 ASP A O 1
ATOM 2109 N N . ARG A 1 272 ? -33.230 9.299 30.121 1.00 92.81 272 ARG A N 1
ATOM 2110 C CA . ARG A 1 272 ? -32.705 9.758 31.414 1.00 92.81 272 ARG A CA 1
ATOM 2111 C C . ARG A 1 272 ? -32.102 11.159 31.315 1.00 92.81 272 ARG A C 1
ATOM 2113 O O . ARG A 1 272 ? -31.415 11.500 30.348 1.00 92.81 272 ARG A O 1
ATOM 2120 N N . VAL A 1 273 ? -32.284 11.925 32.389 1.00 95.69 273 VAL A N 1
ATOM 2121 C CA . VAL A 1 273 ? -31.714 13.262 32.573 1.00 95.69 273 VAL A CA 1
ATOM 2122 C C . VAL A 1 273 ? -30.735 13.247 33.740 1.00 95.69 273 VAL A C 1
ATOM 2124 O O . VAL A 1 273 ? -31.024 12.663 34.784 1.00 95.69 273 VAL A O 1
ATOM 2127 N N . SER A 1 274 ? -29.592 13.911 33.577 1.00 96.81 274 SER A N 1
ATOM 2128 C CA . SER A 1 274 ? -28.635 14.125 34.661 1.00 96.81 274 SER A CA 1
ATOM 2129 C C . SER A 1 274 ? -28.230 15.588 34.772 1.00 96.81 274 SER A C 1
ATOM 2131 O O . SER A 1 274 ? -27.885 16.214 33.771 1.00 96.81 274 SER A O 1
ATOM 2133 N N . PHE A 1 275 ? -28.211 16.119 35.994 1.00 97.19 275 PHE A N 1
ATOM 2134 C CA . PHE A 1 275 ? -27.633 17.430 36.282 1.00 97.19 275 PHE A CA 1
ATOM 2135 C C . PHE A 1 275 ? -26.154 17.272 36.637 1.00 97.19 275 PHE A C 1
ATOM 2137 O O . PHE A 1 275 ? -25.795 16.538 37.560 1.00 97.19 275 PHE A O 1
ATOM 2144 N N . ILE A 1 276 ? -25.298 17.961 35.894 1.00 96.69 276 ILE A N 1
ATOM 2145 C CA . ILE A 1 276 ? -23.852 17.996 36.075 1.00 96.69 276 ILE A CA 1
ATOM 2146 C C . ILE A 1 276 ? -23.498 19.282 36.818 1.00 96.69 276 ILE A C 1
ATOM 2148 O O . ILE A 1 276 ? -23.884 20.367 36.387 1.00 96.69 276 ILE A O 1
ATOM 2152 N N . HIS A 1 277 ? -22.803 19.165 37.949 1.00 93.81 277 HIS A N 1
ATOM 2153 C CA . HIS A 1 277 ? -22.341 20.325 38.708 1.00 93.81 277 HIS A CA 1
ATOM 2154 C C . HIS A 1 277 ? -21.050 20.009 39.463 1.00 93.81 277 HIS A C 1
ATOM 2156 O O . HIS A 1 277 ? -21.019 19.148 40.350 1.00 93.81 277 HIS A O 1
ATOM 2162 N N . PHE A 1 278 ? -20.008 20.797 39.209 1.00 81.06 278 PHE A N 1
ATOM 2163 C CA . PHE A 1 278 ? -18.755 20.731 39.948 1.00 81.06 278 PHE A CA 1
ATOM 2164 C C . PHE A 1 278 ? -18.724 21.751 41.097 1.00 81.06 278 PHE A C 1
ATOM 2166 O O . PHE A 1 278 ? -18.343 22.907 40.941 1.00 81.06 278 PHE A O 1
ATOM 2173 N N . GLY A 1 279 ? -19.169 21.322 42.276 1.00 77.88 279 GLY A N 1
ATOM 2174 C CA . GLY A 1 279 ? -19.126 22.107 43.510 1.00 77.88 279 GLY A CA 1
ATOM 2175 C C . GLY A 1 279 ? -19.598 21.275 44.694 1.00 77.88 279 GLY A C 1
ATOM 2176 O O . GLY A 1 279 ? -20.219 20.227 44.510 1.00 77.88 279 GLY A O 1
ATOM 2177 N N . ASP A 1 280 ? -19.267 21.712 45.903 1.00 84.44 280 ASP A N 1
ATOM 2178 C CA . ASP A 1 280 ? -19.681 21.010 47.113 1.00 84.44 280 ASP A CA 1
ATOM 2179 C C . ASP A 1 280 ? -21.181 21.189 47.406 1.00 84.44 280 ASP A C 1
ATOM 2181 O O . ASP A 1 280 ? -21.866 22.047 46.844 1.00 84.44 280 ASP A O 1
ATOM 2185 N N . HIS A 1 281 ? -21.701 20.380 48.331 1.00 88.75 281 HIS A N 1
ATOM 2186 C CA . HIS A 1 281 ? -23.111 20.428 48.721 1.00 88.75 281 HIS A CA 1
ATOM 2187 C C . HIS A 1 281 ? -23.508 21.716 49.470 1.00 88.75 281 HIS A C 1
ATOM 2189 O O . HIS A 1 281 ? -24.698 21.978 49.666 1.00 88.75 281 HIS A O 1
ATOM 2195 N N . TRP A 1 282 ? -22.533 22.538 49.873 1.00 90.25 282 TRP A N 1
ATOM 2196 C CA . TRP A 1 282 ? -22.758 23.823 50.538 1.00 90.25 282 TRP A CA 1
ATOM 2197 C C . TRP A 1 282 ? -23.003 24.955 49.539 1.00 90.25 282 TRP A C 1
ATOM 2199 O O . TRP A 1 282 ? -23.743 25.904 49.831 1.00 90.25 282 TRP A O 1
ATOM 2209 N N . SER A 1 283 ? -22.449 24.828 48.336 1.00 89.31 283 SER A N 1
ATOM 2210 C CA . SER A 1 283 ? -22.571 25.799 47.259 1.00 89.31 283 SER A CA 1
ATOM 2211 C C . SER A 1 283 ? -24.037 26.046 46.892 1.00 89.31 283 SER A C 1
ATOM 2213 O O . SER A 1 283 ? -24.834 25.121 46.705 1.00 89.31 283 SER A O 1
ATOM 2215 N N . ALA A 1 284 ? -24.419 27.322 46.789 1.00 89.75 284 ALA A N 1
ATOM 2216 C CA . ALA A 1 284 ? -25.779 27.702 46.406 1.00 89.75 284 ALA A CA 1
ATOM 2217 C C . ALA A 1 284 ? -26.123 27.195 44.996 1.00 89.75 284 ALA A C 1
ATOM 2219 O O . ALA A 1 284 ? -27.230 26.710 44.773 1.00 89.75 284 ALA A O 1
ATOM 2220 N N . SER A 1 285 ? -25.160 27.236 44.072 1.00 89.75 285 SER A N 1
ATOM 2221 C CA . SER A 1 285 ? -25.323 26.718 42.713 1.00 89.75 285 SER A CA 1
ATOM 2222 C C . SER A 1 285 ? -25.607 25.211 42.707 1.00 89.75 285 SER A C 1
ATOM 2224 O O . SER A 1 285 ? -26.553 24.783 42.052 1.00 89.75 285 SER A O 1
ATOM 2226 N N . TRP A 1 286 ? -24.913 24.417 43.529 1.00 93.69 286 TRP A N 1
ATOM 2227 C CA . TRP A 1 286 ? -25.181 22.978 43.623 1.00 93.69 286 TRP A CA 1
ATOM 2228 C C . TRP A 1 286 ? -26.602 22.709 44.125 1.00 93.69 286 TRP A C 1
ATOM 2230 O O . TRP A 1 286 ? -27.347 21.947 43.509 1.00 93.69 286 TRP A O 1
ATOM 2240 N N . ARG A 1 287 ? -27.015 23.379 45.211 1.00 94.31 287 ARG A N 1
ATOM 2241 C CA . ARG A 1 287 ? -28.347 23.185 45.805 1.00 94.31 287 ARG A CA 1
ATOM 2242 C C . ARG A 1 287 ? -29.462 23.603 44.852 1.00 94.31 287 ARG A C 1
ATOM 2244 O O . ARG A 1 287 ? -30.351 22.805 44.574 1.00 94.31 287 ARG A O 1
ATOM 2251 N N . TYR A 1 288 ? -29.417 24.837 44.356 1.00 92.94 288 TYR A N 1
ATOM 2252 C CA . TYR A 1 288 ? -30.542 25.451 43.646 1.00 92.94 288 TYR A CA 1
ATOM 2253 C C . TYR A 1 288 ? -30.563 25.187 42.142 1.00 92.94 288 TYR A C 1
ATOM 2255 O O . TYR A 1 288 ? -31.618 25.351 41.534 1.00 92.94 288 TYR A O 1
ATOM 2263 N N . ARG A 1 289 ? -29.435 24.805 41.531 1.00 92.75 289 ARG A N 1
ATOM 2264 C CA . ARG A 1 289 ? -29.342 24.609 40.072 1.00 92.75 289 ARG A CA 1
ATOM 2265 C C . ARG A 1 289 ? -29.187 23.149 39.662 1.00 92.75 289 ARG A C 1
ATOM 2267 O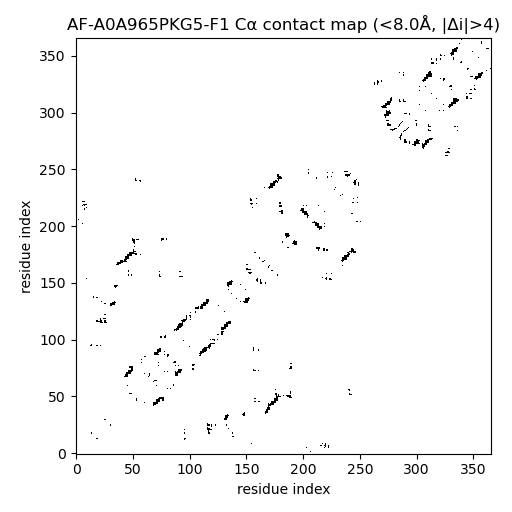 O . ARG A 1 289 ? -29.558 22.812 38.548 1.00 92.75 289 ARG A O 1
ATOM 2274 N N . ALA A 1 290 ? -28.712 22.285 40.561 1.00 94.56 290 ALA A N 1
ATOM 2275 C CA . ALA A 1 290 ? -28.584 20.853 40.296 1.00 94.56 290 ALA A CA 1
ATOM 2276 C C . ALA A 1 290 ? -29.451 20.000 41.234 1.00 94.56 290 ALA A C 1
ATOM 2278 O O . ALA A 1 290 ? -30.397 19.363 40.782 1.00 94.56 290 ALA A O 1
ATOM 2279 N N . LYS A 1 291 ? -29.183 20.000 42.549 1.00 95.62 291 LYS A N 1
ATOM 2280 C CA . LYS A 1 291 ? -29.788 19.027 43.477 1.00 95.62 291 LYS A CA 1
ATOM 2281 C C . LYS A 1 291 ? -31.301 19.176 43.641 1.00 95.62 291 LYS A C 1
ATOM 2283 O O . LYS A 1 291 ? -32.001 18.171 43.574 1.00 95.62 291 LYS A O 1
ATOM 2288 N N . ILE A 1 292 ? -31.798 20.386 43.904 1.00 95.38 292 ILE A N 1
ATOM 2289 C CA . ILE A 1 292 ? -33.238 20.626 44.087 1.00 95.38 292 ILE A CA 1
ATOM 2290 C C . ILE A 1 292 ? -34.000 20.385 42.771 1.00 95.38 292 ILE A C 1
ATOM 2292 O O . ILE A 1 292 ? -34.974 19.635 42.814 1.00 95.38 292 ILE A O 1
ATOM 2296 N N . PRO A 1 293 ? -33.569 20.928 41.608 1.00 94.38 293 PRO A N 1
ATOM 2297 C CA . PRO A 1 293 ? -34.228 20.648 40.329 1.00 94.38 293 PRO A CA 1
ATOM 2298 C C . PRO A 1 293 ? -34.242 19.167 39.938 1.00 94.38 293 PRO A C 1
ATOM 2300 O O . PRO A 1 293 ? -35.251 18.699 39.414 1.00 94.38 293 PRO A O 1
ATOM 2303 N N . ALA A 1 294 ? -33.162 18.425 40.214 1.00 95.88 294 ALA A N 1
ATOM 2304 C CA . ALA A 1 294 ? -33.080 17.002 39.891 1.00 95.88 294 ALA A CA 1
ATOM 2305 C C . ALA A 1 294 ? -34.112 16.148 40.650 1.00 95.88 294 ALA A C 1
ATOM 2307 O O . ALA A 1 294 ? -34.576 15.138 40.120 1.00 95.88 294 ALA A O 1
ATOM 2308 N N . GLY A 1 295 ? -34.490 16.557 41.870 1.00 95.00 295 GLY A N 1
ATOM 2309 C CA . GLY A 1 295 ? -35.444 15.829 42.710 1.00 95.00 295 GLY A CA 1
ATOM 2310 C C . GLY A 1 295 ? -35.118 14.333 42.790 1.00 95.00 295 GLY A C 1
ATOM 2311 O O . GLY A 1 295 ? -33.959 13.964 42.993 1.00 95.00 295 GLY A O 1
ATOM 2312 N N . ASP A 1 296 ? -36.144 13.504 42.583 1.00 94.56 296 ASP A N 1
ATOM 2313 C CA . ASP A 1 296 ? -36.036 12.039 42.487 1.00 94.56 296 ASP A CA 1
ATOM 2314 C C . ASP A 1 296 ? -36.167 11.517 41.040 1.00 94.56 296 ASP A C 1
ATOM 2316 O O . ASP A 1 296 ? -36.169 10.309 40.811 1.00 94.56 296 ASP A O 1
ATOM 2320 N N . TRP A 1 297 ? -36.309 12.410 40.051 1.00 94.62 297 TRP A N 1
ATOM 2321 C CA . TRP A 1 297 ? -36.591 12.047 38.653 1.00 94.62 297 TRP A CA 1
ATOM 2322 C C . TRP A 1 297 ? -35.351 12.091 37.749 1.00 94.62 297 TRP A C 1
ATOM 2324 O O . TRP A 1 297 ? -35.352 11.486 36.678 1.00 94.62 297 TRP A O 1
ATOM 2334 N N . ALA A 1 298 ? -34.298 12.792 38.174 1.00 96.62 298 ALA A N 1
ATOM 2335 C CA . ALA A 1 298 ? -33.031 12.908 37.464 1.00 96.62 298 ALA A CA 1
ATOM 2336 C C . ALA A 1 298 ? -31.854 12.520 38.365 1.00 96.62 298 ALA A C 1
ATOM 2338 O O . ALA A 1 298 ? -31.906 12.612 39.593 1.00 96.62 298 ALA A O 1
ATOM 2339 N N . THR A 1 299 ? -30.755 12.109 37.743 1.00 96.81 299 THR A N 1
ATOM 2340 C CA . THR A 1 299 ? -29.510 11.782 38.443 1.00 96.81 299 THR A CA 1
ATOM 2341 C C . THR A 1 299 ? -28.613 13.012 38.594 1.00 96.81 299 THR A C 1
ATOM 2343 O O . THR A 1 299 ? -28.816 14.045 37.954 1.00 96.81 299 THR A O 1
ATOM 2346 N N . LEU A 1 300 ? -27.596 12.907 39.453 1.00 95.06 300 LEU A N 1
ATOM 2347 C CA . LEU A 1 300 ? -26.526 13.899 39.556 1.00 95.06 300 LEU A CA 1
ATOM 2348 C C . LEU A 1 300 ? -25.217 13.304 39.055 1.00 95.06 300 LEU A C 1
ATOM 2350 O O . LEU A 1 300 ? -24.863 12.197 39.455 1.00 95.06 300 LEU A O 1
ATOM 2354 N N . ASN A 1 301 ? -24.486 14.068 38.243 1.00 93.56 301 ASN A N 1
ATOM 2355 C CA . ASN A 1 301 ? -23.159 13.718 37.728 1.00 93.56 301 ASN A CA 1
ATOM 2356 C C . ASN A 1 301 ? -23.084 12.349 37.020 1.00 93.56 301 ASN A C 1
ATOM 2358 O O . ASN A 1 301 ? -22.013 11.753 36.930 1.00 93.56 301 ASN A O 1
ATOM 2362 N N . ASP A 1 302 ? -24.205 11.858 36.489 1.00 92.75 302 ASP A N 1
ATOM 2363 C CA . ASP A 1 302 ? -24.225 10.728 35.569 1.00 92.75 302 ASP A CA 1
ATOM 2364 C C . ASP A 1 302 ? -24.019 11.229 34.137 1.00 92.75 302 ASP A C 1
ATOM 2366 O O . ASP A 1 302 ? -24.945 11.649 33.439 1.00 92.75 302 ASP A O 1
ATOM 2370 N N . PHE A 1 303 ? -22.774 11.149 33.686 1.00 90.81 303 PHE A N 1
ATOM 2371 C CA . PHE A 1 303 ? -22.376 11.528 32.338 1.00 90.81 303 PHE A CA 1
ATOM 2372 C C . PHE A 1 303 ? -22.807 10.523 31.269 1.00 90.81 303 PHE A C 1
ATOM 2374 O O . PHE A 1 303 ? -22.364 10.662 30.137 1.00 90.81 303 PHE A O 1
ATOM 2381 N N . THR A 1 304 ? -23.655 9.536 31.569 1.00 88.25 304 THR A N 1
ATOM 2382 C CA . THR A 1 304 ? -24.184 8.559 30.597 1.00 88.25 304 THR A CA 1
ATOM 2383 C C . THR A 1 304 ? -25.649 8.805 30.216 1.00 88.25 304 THR A C 1
ATOM 2385 O O . THR A 1 304 ? -26.190 8.104 29.362 1.00 88.25 304 THR A O 1
ATOM 2388 N N . ALA A 1 305 ? -26.311 9.794 30.826 1.00 91.31 305 ALA A N 1
ATOM 2389 C CA . ALA A 1 305 ? -27.693 10.156 30.508 1.00 91.31 305 ALA A CA 1
ATOM 2390 C C . ALA A 1 305 ? -27.833 10.761 29.090 1.00 91.31 305 ALA A C 1
ATOM 2392 O O . ALA A 1 305 ? -26.876 11.324 28.540 1.00 91.31 305 ALA A O 1
ATOM 2393 N N . GLY A 1 306 ? -29.025 10.632 28.491 1.00 90.94 306 GLY A N 1
ATOM 2394 C CA . GLY A 1 306 ? -29.315 11.140 27.142 1.00 90.94 306 GLY A CA 1
ATOM 2395 C C . GLY A 1 306 ? -29.676 12.625 27.102 1.00 90.94 306 GLY A C 1
ATOM 2396 O O . GLY A 1 306 ? -29.605 13.238 26.040 1.00 90.94 306 GLY A O 1
ATOM 2397 N N . THR A 1 307 ? -29.992 13.236 28.247 1.00 94.88 307 THR A N 1
ATOM 2398 C CA . THR A 1 307 ? -29.982 14.696 28.425 1.00 94.88 307 THR A CA 1
ATOM 2399 C C . THR A 1 307 ? -29.084 15.069 29.600 1.00 94.88 307 THR A C 1
ATOM 2401 O O . THR A 1 307 ? -29.270 14.572 30.712 1.00 94.88 307 THR A O 1
ATOM 2404 N N . LEU A 1 308 ? -28.125 15.963 29.369 1.00 96.69 308 LEU A N 1
ATOM 2405 C CA . LEU A 1 308 ? -27.217 16.476 30.393 1.00 96.69 308 LEU A CA 1
ATOM 2406 C C . LEU A 1 308 ? -27.475 17.961 30.629 1.00 96.69 308 LEU A C 1
ATOM 2408 O O . LEU A 1 308 ? -27.438 18.750 29.689 1.00 96.69 308 LEU A O 1
ATOM 2412 N N . VAL A 1 309 ? -27.704 18.337 31.885 1.00 97.38 309 VAL A N 1
ATOM 2413 C CA . VAL A 1 309 ? -27.883 19.729 32.311 1.00 97.38 309 VAL A CA 1
ATOM 2414 C C . VAL A 1 309 ? -26.640 20.178 33.065 1.00 97.38 309 VAL A C 1
ATOM 2416 O O . VAL A 1 309 ? -26.463 19.829 34.228 1.00 97.38 309 VAL A O 1
ATOM 2419 N N . PHE A 1 310 ? -25.770 20.945 32.418 1.00 96.62 310 PHE A N 1
ATOM 2420 C CA . PHE A 1 310 ? -24.566 21.502 33.029 1.00 96.62 310 PHE A CA 1
ATOM 2421 C C . PHE A 1 310 ? -24.923 22.762 33.815 1.00 96.62 310 PHE A C 1
ATOM 2423 O O . PHE A 1 310 ? -25.004 23.862 33.269 1.00 96.62 310 PHE A O 1
ATOM 2430 N N . ALA A 1 311 ? -25.168 22.577 35.109 1.00 94.25 311 ALA A N 1
ATOM 2431 C CA . ALA A 1 311 ? -25.501 23.626 36.054 1.00 94.25 311 ALA A CA 1
ATOM 2432 C C . ALA A 1 311 ? -24.219 24.290 36.554 1.00 94.25 311 ALA A C 1
ATOM 2434 O O . ALA A 1 311 ? -23.533 23.727 37.402 1.00 94.25 311 ALA A O 1
ATOM 2435 N N . LYS A 1 312 ? -23.925 25.497 36.052 1.00 91.00 312 LYS A N 1
ATOM 2436 C CA . LYS A 1 312 ? -22.653 26.216 36.247 1.00 91.00 312 LYS A CA 1
ATOM 2437 C C . LYS A 1 312 ? -21.467 25.553 35.521 1.00 91.00 312 LYS A C 1
ATOM 2439 O O . LYS A 1 312 ? -20.569 25.018 36.184 1.00 91.00 312 LYS A O 1
ATOM 2444 N N . PRO A 1 313 ? -21.445 25.600 34.177 1.00 90.31 313 PRO A N 1
ATOM 2445 C CA . PRO A 1 313 ? -20.439 24.905 33.379 1.00 90.31 313 PRO A CA 1
ATOM 2446 C C . PRO A 1 313 ? -19.017 25.299 33.790 1.00 90.31 313 PRO A C 1
ATOM 2448 O O . PRO A 1 313 ? -18.709 26.477 33.954 1.00 90.31 313 PRO A O 1
ATOM 2451 N N . GLN A 1 314 ? -18.139 24.315 33.942 1.00 90.38 314 GLN A N 1
ATOM 2452 C CA . GLN A 1 314 ? -16.716 24.524 34.203 1.00 90.38 314 GLN A CA 1
ATOM 2453 C C . GLN A 1 314 ? -15.876 24.263 32.952 1.00 90.38 314 GLN A C 1
ATOM 2455 O O . GLN A 1 314 ? -16.232 23.449 32.105 1.00 90.38 314 GLN A O 1
ATOM 2460 N N . ALA A 1 315 ? -14.691 24.873 32.868 1.00 84.06 315 ALA A N 1
ATOM 2461 C CA . ALA A 1 315 ? -13.782 24.685 31.730 1.00 84.06 315 ALA A CA 1
ATOM 2462 C C . ALA A 1 315 ? -13.459 23.210 31.425 1.00 84.06 315 ALA A C 1
ATOM 2464 O O . ALA A 1 315 ? -13.357 22.820 30.265 1.00 84.06 315 ALA A O 1
ATOM 2465 N N . LYS A 1 316 ? -13.339 22.373 32.459 1.00 84.12 316 LYS A N 1
ATOM 2466 C CA . LYS A 1 316 ? -13.068 20.937 32.305 1.00 84.12 316 LYS A CA 1
ATOM 2467 C C . LYS A 1 316 ? -14.243 20.127 31.744 1.00 84.12 316 LYS A C 1
ATOM 2469 O O . LYS A 1 316 ? -14.016 19.050 31.216 1.00 84.12 316 LYS A O 1
ATOM 2474 N N . GLU A 1 317 ? -15.465 20.648 31.846 1.00 89.94 317 GLU A N 1
ATOM 2475 C CA . GLU A 1 317 ? -16.692 19.972 31.407 1.00 89.94 317 GLU A CA 1
ATOM 2476 C C . GLU A 1 317 ? -16.962 20.191 29.911 1.00 89.94 317 GLU A C 1
ATOM 2478 O O . GLU A 1 317 ? -17.820 19.527 29.342 1.00 89.94 317 GLU A O 1
ATOM 2483 N N . LEU A 1 318 ? -16.215 21.076 29.236 1.00 84.00 318 LEU A N 1
ATOM 2484 C CA . LEU A 1 318 ? -16.366 21.312 27.794 1.00 84.00 318 LEU A CA 1
ATOM 2485 C C . LEU A 1 318 ? -16.120 20.046 26.970 1.00 84.00 318 LEU A C 1
ATOM 2487 O O . LEU A 1 318 ? -16.825 19.793 25.994 1.00 84.00 318 LEU A O 1
ATOM 2491 N N . MET A 1 319 ? -15.137 19.235 27.374 1.00 80.38 319 MET A N 1
ATOM 2492 C CA . MET A 1 319 ? -14.874 17.961 26.709 1.00 80.38 319 MET A CA 1
ATOM 2493 C C . MET A 1 319 ? -16.014 16.969 26.960 1.00 80.38 319 MET A C 1
ATOM 2495 O O . MET A 1 319 ? -16.431 16.283 26.032 1.00 80.38 319 MET A O 1
ATOM 2499 N N . ASP A 1 320 ? -16.578 16.951 28.170 1.00 88.38 320 ASP A N 1
ATOM 2500 C CA . ASP A 1 320 ? -17.733 16.112 28.499 1.00 88.38 320 ASP A CA 1
ATOM 2501 C C . ASP A 1 320 ? -18.980 16.533 27.700 1.00 88.38 320 ASP A C 1
ATOM 2503 O O . ASP A 1 320 ? -19.716 15.682 27.201 1.00 88.38 320 ASP A O 1
ATOM 2507 N N . MET A 1 321 ? -19.202 17.840 27.508 1.00 91.56 321 MET A N 1
ATOM 2508 C CA . MET A 1 321 ? -20.268 18.368 26.647 1.00 91.56 321 MET A CA 1
ATOM 2509 C C . MET A 1 321 ? -20.054 17.976 25.181 1.00 91.56 321 MET A C 1
ATOM 2511 O O . MET A 1 321 ? -20.994 17.544 24.517 1.00 91.56 321 MET A O 1
ATOM 2515 N N . ALA A 1 322 ? -18.827 18.089 24.667 1.00 84.31 322 ALA A N 1
ATOM 2516 C CA . ALA A 1 322 ? -18.502 17.691 23.299 1.00 84.31 322 ALA A CA 1
ATOM 2517 C C . ALA A 1 322 ? -18.697 16.181 23.086 1.00 84.31 322 ALA A C 1
ATOM 2519 O O . ALA A 1 322 ? -19.277 15.770 22.083 1.00 84.31 322 ALA A O 1
ATOM 2520 N N . GLN A 1 323 ? -18.290 15.354 24.053 1.00 83.81 323 GLN A N 1
ATOM 2521 C CA . GLN A 1 323 ? -18.549 13.913 24.049 1.00 83.81 323 GLN A CA 1
ATOM 2522 C C . GLN A 1 323 ? -20.050 13.607 24.115 1.00 83.81 323 GLN A C 1
ATOM 2524 O O . GLN A 1 323 ? -20.523 12.716 23.409 1.00 83.81 323 GLN A O 1
ATOM 2529 N N . ALA A 1 324 ? -20.815 14.366 24.907 1.00 86.62 324 ALA A N 1
ATOM 2530 C CA . ALA A 1 324 ? -22.270 14.267 24.964 1.00 86.62 324 ALA A CA 1
ATOM 2531 C C . ALA A 1 324 ? -22.922 14.599 23.605 1.00 86.62 324 ALA A C 1
ATOM 2533 O O . ALA A 1 324 ? -23.787 13.862 23.135 1.00 86.62 324 ALA A O 1
ATOM 2534 N N . LYS A 1 325 ? -22.458 15.653 22.925 1.00 83.38 325 LYS A N 1
ATOM 2535 C CA . LYS A 1 325 ? -22.917 16.024 21.578 1.00 83.38 325 LYS A CA 1
ATOM 2536 C C . LYS A 1 325 ? -22.545 14.998 20.517 1.00 83.38 325 LYS A C 1
ATOM 2538 O O . LYS A 1 325 ? -23.396 14.663 19.697 1.00 83.38 325 LYS A O 1
ATOM 2543 N N . ALA A 1 326 ? -21.312 14.491 20.547 1.00 76.38 326 ALA A N 1
ATOM 2544 C CA . ALA A 1 326 ? -20.859 13.432 19.647 1.00 76.38 326 ALA A CA 1
ATOM 2545 C C . ALA A 1 326 ? -21.780 12.214 19.741 1.00 76.38 326 ALA A C 1
ATOM 2547 O O . ALA A 1 326 ? -22.086 11.600 18.723 1.00 76.38 326 ALA A O 1
ATOM 2548 N N . ARG A 1 327 ? -22.318 11.962 20.945 1.00 77.50 327 ARG A N 1
ATOM 2549 C CA . ARG A 1 327 ? -23.286 10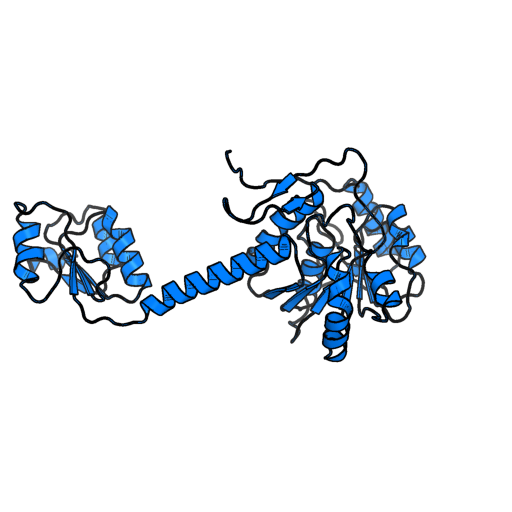.900 21.172 1.00 77.50 327 ARG A CA 1
ATOM 2550 C C . ARG A 1 327 ? -24.757 11.210 20.965 1.00 77.50 327 ARG A C 1
ATOM 2552 O O . ARG A 1 327 ? -25.601 10.495 21.487 1.00 77.50 327 ARG A O 1
ATOM 2559 N N . SER A 1 328 ? -25.088 12.301 20.288 1.00 81.38 328 SER A N 1
ATOM 2560 C CA . SER A 1 328 ? -26.482 12.733 20.117 1.00 81.38 328 SER A CA 1
ATOM 2561 C C . SER A 1 328 ? -27.258 12.947 21.431 1.00 81.38 328 SER A C 1
ATOM 2563 O O . SER A 1 328 ? -28.487 13.026 21.406 1.00 81.38 328 SER A O 1
ATOM 2565 N N . ALA A 1 329 ? -26.580 13.080 22.580 1.00 87.31 329 ALA A N 1
ATOM 2566 C CA . ALA A 1 329 ? -27.233 13.485 23.817 1.00 87.31 329 ALA A CA 1
ATOM 2567 C C . ALA A 1 329 ? -27.552 14.982 23.759 1.00 87.31 329 ALA A C 1
ATOM 2569 O O . ALA A 1 329 ? -26.802 15.781 23.190 1.00 87.31 329 ALA A O 1
ATOM 2570 N N . ARG A 1 330 ? -28.669 15.367 24.377 1.00 93.06 330 ARG A N 1
ATOM 2571 C CA . ARG A 1 330 ? -29.075 16.766 24.480 1.00 93.06 330 ARG A CA 1
ATOM 2572 C C . ARG A 1 330 ? -28.263 17.455 25.568 1.00 93.06 330 ARG A C 1
ATOM 2574 O O . ARG A 1 330 ? -28.292 17.029 26.722 1.00 93.06 330 ARG A O 1
ATOM 2581 N N . VAL A 1 331 ? -27.577 18.534 25.217 1.00 95.94 331 VAL A N 1
ATOM 2582 C CA . VAL A 1 331 ? -26.781 19.332 26.154 1.00 95.94 331 VAL A CA 1
ATOM 2583 C C . VAL A 1 331 ? -27.537 20.606 26.509 1.00 95.94 331 VAL A C 1
ATOM 2585 O O . VAL A 1 331 ? -27.798 21.449 25.656 1.00 95.94 331 VAL A O 1
ATOM 2588 N N . ILE A 1 332 ? -27.887 20.756 27.781 1.00 97.31 332 ILE A N 1
ATOM 2589 C CA . ILE A 1 332 ? -28.470 21.976 28.336 1.00 97.31 332 ILE A CA 1
ATOM 2590 C C . ILE A 1 332 ? -27.395 22.661 29.172 1.00 97.31 332 ILE A C 1
ATOM 2592 O O . ILE A 1 332 ? -26.847 22.050 30.087 1.00 97.31 332 ILE A O 1
ATOM 2596 N N . VAL A 1 333 ? -27.093 23.921 28.873 1.00 96.69 333 VAL A N 1
ATOM 2597 C CA . VAL A 1 333 ? -26.145 24.719 29.656 1.00 96.69 333 VAL A CA 1
ATOM 2598 C C . VAL A 1 333 ? -26.914 25.721 30.497 1.00 96.69 333 VAL A C 1
ATOM 2600 O O . VAL A 1 33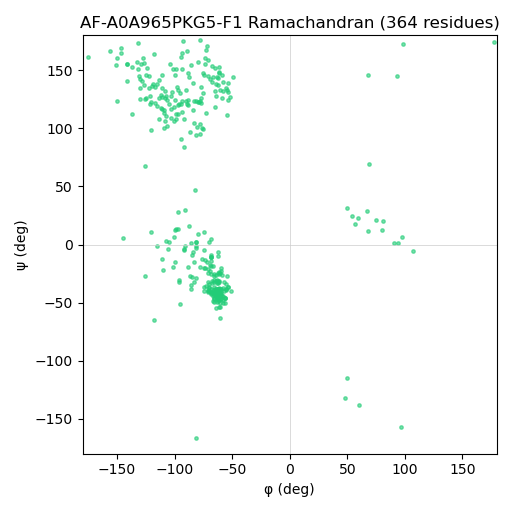3 ? -27.655 26.552 29.976 1.00 96.69 333 VAL A O 1
ATOM 2603 N N . ASP A 1 334 ? -26.737 25.635 31.810 1.00 95.25 334 ASP A N 1
ATOM 2604 C CA . ASP A 1 334 ? -27.409 26.496 32.767 1.00 95.25 334 ASP A CA 1
ATOM 2605 C C . ASP A 1 334 ? -26.425 27.485 33.409 1.00 95.25 334 ASP A C 1
ATOM 2607 O O . ASP A 1 334 ? -25.681 27.152 34.339 1.00 95.25 334 ASP A O 1
ATOM 2611 N N . PHE A 1 335 ? -26.425 28.723 32.907 1.00 92.94 335 PHE A N 1
ATOM 2612 C CA . PHE A 1 335 ? -25.576 29.805 33.406 1.00 92.94 335 PHE A CA 1
ATOM 2613 C C . PHE A 1 335 ? -26.189 30.421 34.660 1.00 92.94 335 PHE A C 1
ATOM 2615 O O . PHE A 1 335 ? -27.123 31.218 34.589 1.00 92.94 335 PHE A O 1
ATOM 2622 N N . CYS A 1 336 ? -25.670 30.051 35.832 1.00 87.38 336 CYS A N 1
ATOM 2623 C CA . CYS A 1 336 ? -26.211 30.498 37.117 1.00 87.38 336 CYS A CA 1
ATOM 2624 C C . CYS A 1 336 ? -25.566 31.773 37.684 1.00 87.38 336 CYS A C 1
ATOM 2626 O O . CYS A 1 336 ? -25.979 32.236 38.746 1.00 87.38 336 CYS A O 1
ATOM 2628 N N . ASP A 1 337 ? -24.546 32.307 37.015 1.00 85.44 337 ASP A N 1
ATOM 2629 C CA . ASP A 1 337 ? -23.862 33.557 37.340 1.00 85.44 337 ASP A CA 1
ATOM 2630 C C . ASP A 1 337 ? -23.389 34.266 36.057 1.00 85.44 337 ASP A C 1
ATOM 2632 O O . ASP A 1 337 ? -23.491 33.718 34.962 1.00 85.44 337 ASP A O 1
ATOM 2636 N N . ASP A 1 338 ? -22.959 35.520 36.193 1.00 84.75 338 ASP A N 1
ATOM 2637 C CA . ASP A 1 338 ? -22.785 36.488 35.096 1.00 84.75 338 ASP A CA 1
ATOM 2638 C C . ASP A 1 338 ? -21.327 36.571 34.589 1.00 84.75 338 ASP A C 1
ATOM 2640 O O . ASP A 1 338 ? -20.883 37.615 34.119 1.00 84.75 338 ASP A O 1
ATOM 2644 N N . HIS A 1 339 ? -20.552 35.484 34.708 1.00 85.44 339 HIS A N 1
ATOM 2645 C CA . HIS A 1 339 ? -19.140 35.426 34.289 1.00 85.44 339 HIS A CA 1
ATOM 2646 C C . HIS A 1 339 ? -18.975 35.158 32.779 1.00 85.44 339 HIS A C 1
ATOM 2648 O O . HIS A 1 339 ? -18.210 34.289 32.360 1.00 85.44 339 HIS A O 1
ATOM 2654 N N . PHE A 1 340 ? -19.717 35.874 31.929 1.00 82.00 340 PHE A N 1
ATOM 2655 C CA . PHE A 1 340 ? -19.656 35.701 30.467 1.00 82.00 340 PHE A CA 1
ATOM 2656 C C . PHE A 1 340 ? -18.325 36.148 29.841 1.00 82.00 340 PHE A C 1
ATOM 2658 O O . PHE A 1 340 ? -18.069 35.881 28.670 1.00 82.00 340 PHE A O 1
ATOM 2665 N N . ASP A 1 341 ? -17.455 36.794 30.617 1.00 81.56 341 ASP A N 1
ATOM 2666 C CA . ASP A 1 341 ? -16.068 37.086 30.260 1.00 81.56 341 ASP A CA 1
ATOM 2667 C C . ASP A 1 341 ? -15.171 35.835 30.269 1.00 81.56 341 ASP A C 1
ATOM 2669 O O . ASP A 1 341 ? -14.069 35.845 29.715 1.00 81.56 341 ASP A O 1
ATOM 2673 N N . TRP A 1 342 ? -15.626 34.730 30.866 1.00 82.50 342 TRP A N 1
ATOM 2674 C CA . TRP A 1 342 ? -14.870 33.487 30.899 1.00 82.50 342 TRP A CA 1
ATOM 2675 C C . TRP A 1 342 ? -14.945 32.749 29.562 1.00 82.50 342 TRP A C 1
ATOM 2677 O O . TRP A 1 342 ? -16.016 32.378 29.086 1.00 82.50 342 TRP A O 1
ATOM 2687 N N . MET A 1 343 ? -13.780 32.425 28.994 1.00 78.81 343 MET A N 1
ATOM 2688 C CA . MET A 1 343 ? -13.676 31.751 27.690 1.00 78.81 343 MET A CA 1
ATOM 2689 C C . MET A 1 343 ? -14.497 30.451 27.608 1.00 78.81 343 MET A C 1
ATOM 2691 O O . MET A 1 343 ? -15.093 30.152 26.579 1.00 78.81 343 MET A O 1
ATOM 2695 N N . HIS A 1 344 ? -14.575 29.688 28.700 1.00 83.00 344 HIS A N 1
ATOM 2696 C CA . HIS A 1 344 ? -15.339 28.444 28.716 1.00 83.00 344 HIS A CA 1
ATOM 2697 C C . HIS A 1 344 ? -16.859 28.648 28.741 1.00 83.00 344 HIS A C 1
ATOM 2699 O O . HIS A 1 344 ? -17.576 27.739 28.343 1.00 83.00 344 HIS A O 1
ATOM 2705 N N . TYR A 1 345 ? -17.371 29.814 29.149 1.00 89.38 345 TYR A N 1
ATOM 2706 C CA . TYR A 1 345 ? -18.802 30.113 29.030 1.00 89.38 345 TYR A CA 1
ATOM 2707 C C . TYR A 1 345 ? -19.178 30.330 27.560 1.00 89.38 345 TYR A C 1
ATOM 2709 O O . TYR A 1 345 ? -20.182 29.789 27.102 1.00 89.38 345 TYR A O 1
ATOM 2717 N N . ALA A 1 346 ? -18.333 31.028 26.793 1.00 86.50 346 ALA A N 1
ATOM 2718 C CA . ALA A 1 346 ? -18.528 31.193 25.352 1.00 86.50 346 ALA A CA 1
ATOM 2719 C C . ALA A 1 346 ? -18.499 29.847 24.603 1.00 86.50 346 ALA A C 1
ATOM 2721 O O . ALA A 1 346 ? -19.344 29.596 23.744 1.00 86.50 346 ALA A O 1
ATOM 2722 N N . GLU A 1 347 ? -17.577 28.947 24.956 1.00 84.94 347 GLU A N 1
ATOM 2723 C CA . GLU A 1 347 ? -17.526 27.614 24.342 1.00 84.94 347 GLU A CA 1
ATOM 2724 C C . GLU A 1 347 ? -18.685 26.713 24.786 1.00 84.94 347 GLU A C 1
ATOM 2726 O O . GLU A 1 347 ? -19.284 26.040 23.951 1.00 84.94 347 GLU A O 1
ATOM 2731 N N . ALA A 1 348 ? -19.080 26.745 26.063 1.00 90.00 348 ALA A N 1
ATOM 2732 C CA . ALA A 1 348 ? -20.256 26.010 26.531 1.00 90.00 348 ALA A CA 1
ATOM 2733 C C . ALA A 1 348 ? -21.527 26.462 25.790 1.00 90.00 348 ALA A C 1
ATOM 2735 O O . ALA A 1 348 ? -22.324 25.624 25.372 1.00 90.00 348 ALA A O 1
ATOM 2736 N N . LEU A 1 349 ? -21.678 27.771 25.548 1.00 90.00 349 LEU A N 1
ATOM 2737 C CA . LEU A 1 349 ? -22.770 28.335 24.753 1.00 90.00 349 LEU A CA 1
ATOM 2738 C C . LEU A 1 349 ? -22.777 27.801 23.311 1.00 90.00 349 LEU A C 1
ATOM 2740 O O . LEU A 1 349 ? -23.839 27.467 22.795 1.00 90.00 349 LEU A O 1
ATOM 2744 N N . ARG A 1 350 ? -21.608 27.669 22.669 1.00 86.75 350 ARG A N 1
ATOM 2745 C CA . ARG A 1 350 ? -21.496 27.101 21.312 1.00 86.75 350 ARG A CA 1
ATOM 2746 C C . ARG A 1 350 ? -21.881 25.621 21.243 1.00 86.75 350 ARG A C 1
ATOM 2748 O O . ARG A 1 350 ? -22.322 25.168 20.190 1.00 86.75 350 ARG A O 1
ATOM 2755 N N . ILE A 1 351 ? -21.667 24.871 22.324 1.00 88.38 351 ILE A N 1
ATOM 2756 C CA . ILE A 1 351 ? -21.932 23.425 22.390 1.00 88.38 351 ILE A CA 1
ATOM 2757 C C . ILE A 1 351 ? -23.391 23.133 22.794 1.00 88.38 351 ILE A C 1
ATOM 2759 O O . ILE A 1 351 ? -23.927 22.082 22.439 1.00 88.38 351 ILE A O 1
ATOM 2763 N N . ALA A 1 352 ? -24.035 24.046 23.527 1.00 93.75 352 ALA A N 1
ATOM 2764 C CA . ALA A 1 352 ? -25.377 23.878 24.072 1.00 93.75 352 ALA A CA 1
ATOM 2765 C C . ALA A 1 352 ? -26.464 23.705 22.996 1.00 93.75 352 ALA A C 1
ATOM 2767 O O . ALA A 1 352 ? -26.537 24.456 22.028 1.00 93.75 352 ALA A O 1
ATOM 2768 N N . ASP A 1 353 ? -27.388 22.771 23.228 1.00 93.31 353 ASP A N 1
ATOM 2769 C CA . ASP A 1 353 ? -28.657 22.673 22.494 1.00 93.31 353 ASP A CA 1
ATOM 2770 C C . ASP A 1 353 ? -29.720 23.619 23.057 1.00 93.31 353 ASP A C 1
ATOM 2772 O O . ASP A 1 353 ? -30.613 24.081 22.348 1.00 93.31 353 ASP A O 1
ATOM 2776 N N . VAL A 1 354 ? -29.664 23.854 24.368 1.00 95.44 354 VAL A N 1
ATOM 2777 C CA . VAL A 1 354 ? -30.557 24.753 25.098 1.00 95.44 354 VAL A CA 1
ATOM 2778 C C . VAL A 1 354 ? -29.739 25.487 26.140 1.00 95.44 354 VAL A C 1
ATOM 2780 O O . VAL A 1 354 ? -28.896 24.890 26.808 1.00 95.44 354 VAL A O 1
ATOM 2783 N N . VAL A 1 355 ? -30.039 26.766 26.323 1.00 94.75 355 VAL A N 1
ATOM 2784 C CA . VAL A 1 355 ? -29.423 27.579 27.365 1.00 94.75 355 VAL A CA 1
ATOM 2785 C C . VAL A 1 355 ? -30.488 28.047 28.338 1.00 94.75 355 VAL A C 1
ATOM 2787 O O . VAL A 1 355 ? -31.561 28.497 27.932 1.00 94.75 355 VAL A O 1
ATOM 2790 N N . THR A 1 356 ? -30.192 27.949 29.629 1.00 94.19 356 THR A N 1
ATOM 2791 C CA . THR A 1 356 ? -31.035 28.485 30.697 1.00 94.19 356 THR A CA 1
ATOM 2792 C C . THR A 1 356 ? -30.238 29.440 31.576 1.00 94.19 356 THR A C 1
ATOM 2794 O O . THR A 1 356 ? -29.018 29.346 31.696 1.00 94.19 356 THR A O 1
ATOM 2797 N N . CYS A 1 357 ? -30.931 30.405 32.180 1.00 92.94 357 CYS A N 1
ATOM 2798 C CA . CYS A 1 357 ? -30.347 31.322 33.153 1.00 92.94 357 CYS A CA 1
ATOM 2799 C C . CYS A 1 357 ? -31.414 31.782 34.170 1.00 92.94 357 CYS A C 1
ATOM 2801 O O . CYS A 1 357 ? -32.611 31.627 33.919 1.00 92.94 357 CYS A O 1
ATOM 2803 N N . PRO A 1 358 ? -31.027 32.301 35.352 1.00 88.06 358 PRO A N 1
ATOM 2804 C CA . PRO A 1 358 ? -31.974 32.663 36.406 1.00 88.06 358 PRO A CA 1
ATOM 2805 C C . PRO A 1 358 ? -32.846 33.897 36.130 1.00 88.06 358 PRO A C 1
ATOM 2807 O O . PRO A 1 358 ? -33.896 34.024 36.755 1.00 88.06 358 PRO A O 1
ATOM 2810 N N . THR A 1 359 ? -32.417 34.837 35.277 1.00 88.19 359 THR A N 1
ATOM 2811 C CA . THR A 1 359 ? -33.084 36.147 35.135 1.00 88.19 359 THR A CA 1
ATOM 2812 C C . THR A 1 359 ? -33.135 36.642 33.691 1.00 88.19 359 THR A C 1
ATOM 2814 O O . THR A 1 359 ? -32.270 36.322 32.880 1.00 88.19 359 THR A O 1
ATOM 2817 N N . GLN A 1 360 ? -34.111 37.503 33.386 1.00 90.12 360 GLN A N 1
ATOM 2818 C CA . GLN A 1 360 ? -34.214 38.157 32.076 1.00 90.12 360 GLN A CA 1
ATOM 2819 C C . GLN A 1 360 ? -33.026 39.082 31.776 1.00 90.12 360 GLN A C 1
ATOM 2821 O O . GLN A 1 360 ? -32.644 39.216 30.620 1.00 90.12 360 GLN A O 1
ATOM 2826 N N . GLU A 1 361 ? -32.422 39.711 32.789 1.00 90.62 361 GLU A N 1
ATOM 2827 C CA . GLU A 1 361 ? -31.259 40.583 32.576 1.00 90.62 361 GLU A CA 1
ATOM 2828 C C . GLU A 1 361 ? -30.001 39.801 32.190 1.00 90.62 361 GLU A C 1
ATOM 2830 O O . GLU A 1 361 ? -29.220 40.291 31.379 1.00 90.62 361 GLU A O 1
ATOM 2835 N N . MET A 1 362 ? -29.823 38.584 32.717 1.00 90.31 362 MET A N 1
ATOM 2836 C CA . MET A 1 362 ? -28.768 37.677 32.253 1.00 90.31 362 MET A CA 1
ATOM 2837 C C . MET A 1 362 ? -29.064 37.159 30.845 1.00 90.31 362 MET A C 1
ATOM 2839 O O . MET A 1 362 ? -28.166 37.128 30.014 1.00 90.31 362 MET A O 1
ATOM 2843 N N . ALA A 1 363 ? -30.326 36.834 30.544 1.00 89.00 363 ALA A N 1
ATOM 2844 C CA . ALA A 1 363 ? -30.729 36.375 29.214 1.00 89.00 363 ALA A CA 1
ATOM 2845 C C . ALA A 1 363 ? -30.429 37.390 28.097 1.00 89.00 363 ALA A C 1
ATOM 2847 O O . ALA A 1 363 ? -30.256 36.991 26.957 1.00 89.00 363 ALA A O 1
ATOM 2848 N N . LYS A 1 364 ? -30.356 38.694 28.401 1.00 89.50 364 LYS A N 1
ATOM 2849 C CA . LYS A 1 364 ? -29.966 39.735 27.428 1.00 89.50 364 LYS A CA 1
ATOM 2850 C C . LYS A 1 364 ? -28.466 39.744 27.096 1.00 89.50 364 LYS A C 1
ATOM 2852 O O . LYS A 1 364 ? -28.067 40.477 26.196 1.00 89.50 364 LYS A O 1
ATOM 2857 N N . ARG A 1 365 ? -27.642 39.038 27.875 1.00 83.69 365 ARG A N 1
ATOM 2858 C CA . ARG A 1 365 ? -26.168 39.036 27.784 1.00 83.69 365 ARG A CA 1
ATOM 2859 C C . ARG A 1 365 ? -25.597 37.708 27.281 1.00 83.69 365 ARG A C 1
ATOM 2861 O O . ARG A 1 365 ? -24.412 37.662 26.966 1.00 83.69 365 ARG A O 1
ATOM 2868 N N . ILE A 1 366 ? -26.437 36.673 27.243 1.00 83.69 366 ILE A N 1
ATOM 2869 C CA . ILE A 1 366 ? -26.219 35.371 26.597 1.00 83.69 366 ILE A CA 1
ATOM 2870 C C . ILE A 1 366 ? -26.636 35.510 25.139 1.00 83.69 366 ILE A C 1
ATOM 2872 O O . ILE A 1 366 ? -25.873 35.043 24.267 1.00 83.69 366 ILE A O 1
#